Protein 5C17 (pdb70)

Radius of gyration: 16.85 Å; Cα contacts (8 Å, |Δi|>4): 411; chains: 1; bounding box: 34×32×51 Å

Organism: Priestia megaterium (NCBI:txid1404)

CATH classification: 3.30.450.410

Sequence (206 aa):
KTELKKFYELLLAKLPKESVPILRTIFFSIRRDGQAVTESSSSLINQTGINTKTVQSSVVKILAQQRQMIVRREADQKIVGALGLSIIIPTTNQIHLGGRTLFAWCAISSTLELSTALVADVVDIHHSRCAYTGEPIEVTVRNNGKLAKTTPDSTVIWTVPFDSEAPWAGGTCKQIHYFSSVEHANKWKEEHPKLQGEIMTLEQALSFGNEELKKFLS

B-factor: mean 18.66, std 9.13, range [7.84, 86.69]

Structure (mmCIF, N/CA/C/O backbone):
data_5C17
#
_entry.id   5C17
#
_cell.length_a   83.290
_cell.length_b   53.421
_cell.length_c   47.719
_cell.angle_alpha   90.00
_cell.angle_beta   96.85
_cell.angle_gamma   90.00
#
_symmetry.space_group_name_H-M   'C 1 2 1'
#
loop_
_entity.id
_entity.type
_entity.pdbx_description
1 polymer MerB2
2 non-polymer 'MERCURY (II) ION'
3 non-polymer GLYCEROL
4 non-polymer (2S,3S)-1,4-DIMERCAPTOBUTANE-2,3-DIOL
5 water water
#
loop_
_atom_site.group_PDB
_atom_site.id
_atom_site.type_symbol
_atom_site.label_atom_id
_atom_site.label_alt_id
_atom_site.label_comp_id
_atom_site.label_asym_id
_atom_site.label_entity_id
_atom_site.label_seq_id
_atom_site.pdbx_PDB_ins_code
_atom_site.Cartn_x
_atom_site.Cartn_y
_atom_site.Cartn_z
_atom_site.occupancy
_atom_site.B_iso_or_equiv
_atom_site.auth_seq_id
_atom_site.auth_comp_id
_atom_site.auth_asym_id
_atom_site.auth_atom_id
_atom_site.pdbx_PDB_model_num
ATOM 1 N N . LYS A 1 4 ? 6.664 17.624 10.690 1.00 37.00 4 LYS A N 1
ATOM 2 C CA . LYS A 1 4 ? 7.092 18.069 9.364 1.00 35.32 4 LYS A CA 1
ATOM 3 C C . LYS A 1 4 ? 6.092 17.689 8.277 1.00 32.84 4 LYS A C 1
ATOM 4 O O . LYS A 1 4 ? 6.389 17.820 7.090 1.00 31.12 4 LYS A O 1
ATOM 23 N N . THR A 1 5 ? 4.909 17.227 8.675 1.00 32.40 5 THR A N 1
ATOM 24 C CA . THR A 1 5 ? 3.858 16.900 7.713 1.00 30.87 5 THR A CA 1
ATOM 25 C C . THR A 1 5 ? 3.595 18.112 6.840 1.00 27.62 5 THR A C 1
ATOM 26 O O . THR A 1 5 ? 3.463 18.013 5.620 1.00 26.77 5 THR A O 1
ATOM 37 N N . GLU A 1 6 ? 3.559 19.271 7.473 1.00 26.06 6 GLU A N 1
ATOM 38 C CA . GLU A 1 6 ? 3.283 20.500 6.773 1.00 23.55 6 GLU A CA 1
ATOM 39 C C . GLU A 1 6 ? 4.328 20.758 5.674 1.00 19.66 6 GLU A C 1
ATOM 40 O O . GLU A 1 6 ? 3.961 21.129 4.556 1.00 19.76 6 GLU A O 1
ATOM 52 N N . LEU A 1 7 ? 5.618 20.566 5.970 1.00 17.47 7 LEU A N 1
ATOM 53 C CA . LEU A 1 7 ? 6.668 20.816 4.977 1.00 15.02 7 LEU A CA 1
ATOM 54 C C . LEU A 1 7 ? 6.578 19.865 3.786 1.00 13.55 7 LEU A C 1
ATOM 55 O O . LEU A 1 7 ? 6.707 20.277 2.637 1.00 13.22 7 LEU A O 1
ATOM 71 N N . LYS A 1 8 ? 6.377 18.587 4.062 1.00 16.05 8 LYS A N 1
ATOM 72 C CA . LYS A 1 8 ? 6.200 17.601 2.997 1.00 17.24 8 LYS A CA 1
ATOM 73 C C . LYS A 1 8 ? 5.029 17.996 2.114 1.00 13.83 8 LYS A C 1
ATOM 74 O O . LYS A 1 8 ? 5.117 17.947 0.876 1.00 12.70 8 LYS A O 1
ATOM 93 N N . LYS A 1 9 ? 3.922 18.394 2.737 1.00 15.11 9 LYS A N 1
ATOM 94 C CA . LYS A 1 9 ? 2.726 18.754 1.987 1.00 15.82 9 LYS A CA 1
ATOM 95 C C . LY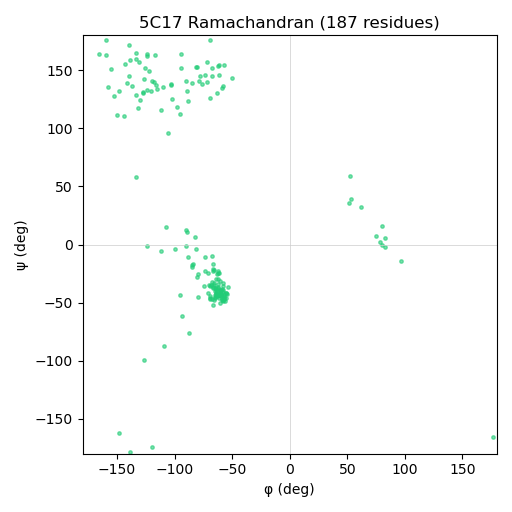S A 1 9 ? 2.922 20.045 1.191 1.00 14.48 9 LYS A C 1
ATOM 96 O O . LYS A 1 9 ? 2.389 20.186 0.093 1.00 14.52 9 LYS A O 1
ATOM 115 N N . PHE A 1 10 ? 3.692 20.981 1.745 1.00 13.70 10 PHE A N 1
ATOM 116 C CA . PHE A 1 10 ? 4.077 22.192 1.019 1.00 13.47 10 PHE A CA 1
ATOM 117 C C . PHE A 1 10 ? 4.780 21.845 -0.282 1.00 11.58 10 PHE A C 1
ATOM 118 O O . PHE A 1 10 ? 4.442 22.372 -1.341 1.00 12.30 10 PHE A O 1
ATOM 135 N N . TYR A 1 11 ? 5.759 20.947 -0.222 1.00 10.98 11 TYR A N 1
ATOM 136 C CA . TYR A 1 11 ? 6.495 20.610 -1.423 1.00 11.11 11 TYR A CA 1
ATOM 137 C C . TYR A 1 11 ? 5.649 19.821 -2.406 1.00 10.63 11 TYR A C 1
ATOM 138 O O . TYR A 1 11 ? 5.814 19.985 -3.618 1.00 11.93 11 TYR A O 1
ATOM 156 N N . GLU A 1 12 ? 4.760 18.960 -1.918 1.00 11.07 12 GLU A N 1
ATOM 157 C CA . GLU A 1 12 ? 3.894 18.226 -2.830 1.00 12.36 12 GLU A CA 1
ATOM 158 C C . GLU A 1 12 ? 2.961 19.180 -3.578 1.00 12.96 12 GLU A C 1
ATOM 159 O O . GLU A 1 12 ? 2.726 19.013 -4.781 1.00 13.73 12 GLU A O 1
ATOM 171 N N . LEU A 1 13 ? 2.421 20.170 -2.865 1.00 12.95 13 LEU A N 1
ATOM 172 C CA . LEU A 1 13 ? 1.549 21.160 -3.496 1.00 13.67 13 LEU A CA 1
ATOM 173 C C . LEU A 1 13 ? 2.335 21.990 -4.520 1.00 12.95 13 LEU A C 1
ATOM 174 O O . LEU A 1 13 ? 1.885 22.236 -5.639 1.00 14.18 13 LEU A O 1
ATOM 190 N N . LEU A 1 14 ? 3.536 22.401 -4.151 1.00 12.84 14 LEU A N 1
ATOM 191 C CA . LEU A 1 14 ? 4.379 23.161 -5.070 1.00 13.49 14 LEU A CA 1
ATOM 192 C C . LEU A 1 14 ? 4.707 22.347 -6.337 1.00 13.47 14 LEU A C 1
ATOM 193 O O . LEU A 1 14 ? 4.628 22.868 -7.447 1.00 14.42 14 LEU A O 1
ATOM 209 N N . LEU A 1 15 ? 5.085 21.080 -6.187 1.00 13.11 15 LEU A N 1
ATOM 210 C CA . LEU A 1 15 ? 5.357 20.253 -7.364 1.00 14.88 15 LEU A CA 1
ATOM 211 C C . LEU A 1 15 ? 4.134 20.146 -8.275 1.00 14.91 15 LEU A C 1
ATOM 212 O O . LEU A 1 15 ? 4.263 20.156 -9.505 1.00 16.16 15 LEU A O 1
ATOM 228 N N . ALA A 1 16 ? 2.948 20.046 -7.679 1.00 14.43 16 ALA A N 1
ATOM 229 C CA . ALA A 1 16 ? 1.716 19.977 -8.451 1.00 15.63 16 ALA A CA 1
ATOM 230 C C . ALA A 1 16 ? 1.503 21.254 -9.275 1.00 15.71 16 ALA A C 1
ATOM 231 O O . ALA A 1 16 ? 0.952 21.204 -10.381 1.00 18.66 16 ALA A O 1
ATOM 238 N N . LYS A 1 17 ? 1.930 22.390 -8.725 1.00 14.40 17 LYS A N 1
ATOM 239 C CA . LYS A 1 17 ? 1.745 23.700 -9.363 1.00 15.21 17 LYS A CA 1
ATOM 240 C C . LYS A 1 17 ? 2.772 24.011 -10.449 1.00 15.42 17 LYS A C 1
ATOM 241 O O . LYS A 1 17 ? 2.511 24.807 -11.346 1.00 17.09 17 LYS A O 1
ATOM 260 N N . LEU A 1 18 ? 3.960 23.441 -10.328 1.00 13.30 18 LEU A N 1
ATOM 261 C CA . LEU A 1 18 ? 5.044 23.766 -11.237 1.00 12.09 18 LEU A CA 1
ATOM 262 C C . LEU A 1 18 ? 4.930 23.011 -12.554 1.00 13.25 18 LEU A C 1
ATOM 263 O O . LEU A 1 18 ? 4.379 21.915 -12.599 1.00 14.72 18 LEU A O 1
ATOM 279 N N . PRO A 1 19 ? 5.470 23.588 -13.638 1.00 14.44 19 PRO A N 1
ATOM 280 C CA . PRO A 1 19 ? 5.526 22.878 -14.921 1.00 16.50 19 PRO A CA 1
ATOM 281 C C . PRO A 1 19 ? 6.259 21.538 -14.841 1.00 17.05 19 PRO A C 1
ATOM 282 O O . PRO A 1 19 ? 7.142 21.380 -14.010 1.00 15.64 19 PRO A O 1
ATOM 293 N N . LYS A 1 20 ? 5.940 20.609 -15.733 1.00 20.46 20 LYS A N 1
ATOM 294 C CA . LYS A 1 20 ? 6.506 19.244 -15.680 1.00 22.84 20 LYS A CA 1
ATOM 295 C C . LYS A 1 20 ? 8.045 19.146 -15.731 1.00 20.20 20 LYS A C 1
ATOM 296 O O . LYS A 1 20 ? 8.627 18.225 -15.138 1.00 21.19 20 LYS A O 1
ATOM 315 N N . GLU A 1 21 ? 8.692 20.059 -16.453 1.00 15.11 21 GLU A N 1
ATOM 316 C CA . GLU A 1 21 ? 10.156 20.039 -16.607 1.00 14.13 21 GLU A CA 1
ATOM 317 C C . GLU A 1 21 ? 10.857 20.846 -15.512 1.00 11.89 21 GLU A C 1
ATOM 318 O O . GLU A 1 21 ? 12.064 21.077 -15.568 1.00 11.91 21 GLU A O 1
ATOM 330 N N . SER A 1 22 ? 10.120 21.212 -14.470 1.00 10.94 22 SER A N 1
ATOM 331 C CA . SER A 1 22 ? 10.716 22.020 -13.415 1.00 10.63 22 SER A CA 1
ATOM 332 C C . SER A 1 22 ? 11.844 21.309 -12.675 1.00 9.20 22 SER A C 1
ATOM 333 O O . SER A 1 22 ? 12.862 21.929 -12.357 1.00 10.00 22 SER A O 1
ATOM 341 N N . VAL A 1 23 ? 11.671 20.031 -12.348 1.00 9.95 23 VAL A N 1
ATOM 342 C CA . VAL A 1 23 ? 12.68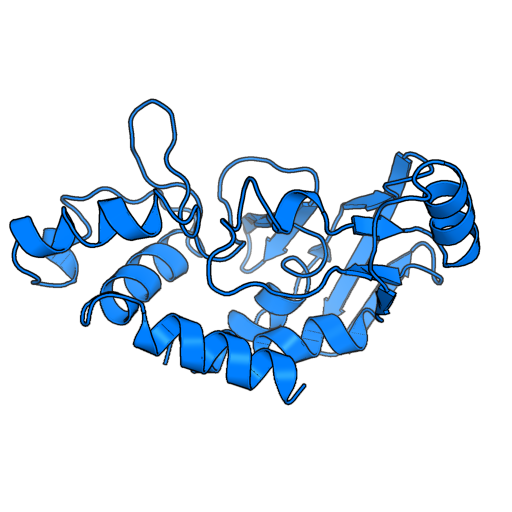7 19.351 -11.547 1.00 10.24 23 VAL A CA 1
ATOM 343 C C . VAL A 1 23 ? 13.994 19.140 -12.323 1.00 8.58 23 VAL A C 1
ATOM 344 O O . VAL A 1 23 ? 15.064 19.444 -11.808 1.00 9.30 23 VAL A O 1
ATOM 357 N N . PRO A 1 24 ? 13.934 18.651 -13.581 1.00 9.00 24 PRO A N 1
ATOM 358 C CA . PRO A 1 24 ? 15.199 18.564 -14.329 1.00 9.64 24 PRO A CA 1
ATOM 359 C C . PRO A 1 24 ? 15.950 19.904 -14.414 1.00 8.67 24 PRO A C 1
ATOM 360 O O . PRO A 1 24 ? 17.177 19.960 -14.245 1.00 9.65 24 PRO A O 1
ATOM 371 N N . ILE A 1 25 ? 15.214 20.983 -14.643 1.00 8.96 25 ILE A N 1
ATOM 372 C CA . ILE A 1 25 ? 15.811 22.307 -14.756 1.00 9.02 25 ILE A CA 1
ATOM 373 C C . ILE A 1 25 ? 16.351 22.810 -13.408 1.00 8.85 25 ILE A C 1
ATOM 374 O O . ILE A 1 25 ? 17.486 23.271 -13.325 1.00 9.49 25 ILE A O 1
ATOM 390 N N . LEU A 1 26 ? 15.556 22.666 -12.352 1.00 9.21 26 LEU A N 1
ATOM 391 C CA . LEU A 1 26 ? 15.990 23.069 -11.018 1.00 9.17 26 LEU A CA 1
ATOM 392 C C . LEU A 1 26 ? 17.215 22.291 -10.576 1.00 8.04 26 LEU A C 1
ATOM 393 O O . LEU A 1 26 ? 18.142 22.873 -10.017 1.00 9.03 26 LEU A O 1
ATOM 409 N N . ARG A 1 27 ? 17.241 20.973 -10.809 1.00 8.45 27 ARG A N 1
ATOM 410 C CA . ARG A 1 27 ? 18.429 20.194 -10.445 1.00 8.99 27 ARG A CA 1
ATOM 411 C C . ARG A 1 27 ? 19.659 20.736 -11.148 1.00 9.10 27 ARG A C 1
ATOM 412 O O . ARG A 1 27 ? 20.724 20.927 -10.554 1.00 9.36 27 ARG A O 1
ATOM 433 N N . THR A 1 28 ? 19.519 20.966 -12.447 1.00 9.07 28 THR A N 1
ATOM 434 C CA . THR A 1 28 ? 20.640 21.397 -13.248 1.00 9.36 28 THR A CA 1
ATOM 435 C C . THR A 1 28 ? 21.169 22.738 -12.730 1.00 9.01 28 THR A C 1
ATOM 436 O O . THR A 1 28 ? 22.388 22.944 -12.588 1.00 10.62 28 THR A O 1
ATOM 447 N N . ILE A 1 29 ? 20.262 23.651 -12.410 1.00 9.22 29 ILE A N 1
ATOM 448 C CA . ILE A 1 29 ? 20.675 24.959 -11.903 1.00 9.62 29 ILE A CA 1
ATOM 449 C C . ILE A 1 29 ? 21.338 24.813 -10.522 1.00 9.19 29 ILE A C 1
ATOM 450 O O . ILE A 1 29 ? 22.445 25.297 -10.272 1.00 10.08 29 ILE A O 1
ATOM 466 N N . PHE A 1 30 ? 20.638 24.126 -9.627 1.00 9.19 30 PHE A N 1
ATOM 467 C CA . PHE A 1 30 ? 21.032 23.996 -8.223 1.00 9.04 30 PHE A CA 1
ATOM 468 C C . PHE A 1 30 ? 22.419 23.381 -8.089 1.00 9.60 30 PHE A C 1
ATOM 469 O O . PHE A 1 30 ? 23.276 23.905 -7.378 1.00 9.94 30 PHE A O 1
ATOM 486 N N . PHE A 1 31 ? 22.662 22.276 -8.796 1.00 10.11 31 PHE A N 1
ATOM 487 C CA . PHE A 1 31 ? 23.944 21.620 -8.648 1.00 11.54 31 PHE A CA 1
ATOM 488 C C . PHE A 1 31 ? 25.078 22.414 -9.352 1.00 11.18 31 PHE A C 1
ATOM 489 O O . PHE A 1 31 ? 26.237 22.310 -8.964 1.00 12.91 31 PHE A O 1
ATOM 506 N N . SER A 1 32 ? 24.749 23.246 -10.340 1.00 11.34 32 SER A N 1
ATOM 507 C CA . SER A 1 32 ? 25.739 24.150 -10.924 1.00 12.55 32 SER A CA 1
ATOM 508 C C . SER A 1 32 ? 26.128 25.249 -9.918 1.00 12.24 32 SER A C 1
ATOM 509 O O . SER A 1 32 ? 27.306 25.558 -9.751 1.00 13.01 32 SER A O 1
ATOM 517 N N . ILE A 1 33 ? 25.139 25.832 -9.245 1.00 11.33 33 ILE A N 1
ATOM 518 C CA . ILE A 1 33 ? 25.398 26.837 -8.213 1.00 11.90 33 ILE A CA 1
ATOM 519 C C . ILE A 1 33 ? 26.277 26.220 -7.109 1.00 11.26 33 ILE A C 1
ATOM 520 O O . ILE A 1 33 ? 27.204 26.866 -6.621 1.00 11.91 33 ILE A O 1
ATOM 536 N N A ARG A 1 34 ? 25.985 24.979 -6.726 0.35 12.16 34 ARG A N 1
ATOM 537 N N B ARG A 1 34 ? 25.977 24.979 -6.724 0.65 11.34 34 ARG A N 1
ATOM 538 C CA A ARG A 1 34 ? 26.788 24.276 -5.725 0.35 13.55 34 ARG A CA 1
ATOM 539 C CA B ARG A 1 34 ? 26.787 24.248 -5.744 0.65 12.07 34 ARG A CA 1
ATOM 540 C C A ARG A 1 34 ? 28.253 24.219 -6.153 0.35 13.24 34 ARG A C 1
ATOM 541 C C B ARG A 1 34 ? 28.250 24.252 -6.156 0.65 12.51 34 ARG A C 1
ATOM 542 O O A ARG A 1 34 ? 29.157 24.268 -5.318 0.35 13.67 34 ARG A O 1
ATOM 543 O O B ARG A 1 34 ? 29.148 24.367 -5.319 0.65 13.44 34 ARG A O 1
ATOM 584 N N . ASP A 1 35 ? 28.477 24.129 -7.460 1.00 13.27 35 ASP A N 1
ATOM 585 C CA . ASP A 1 35 ? 29.823 24.038 -8.013 1.00 14.55 35 ASP A CA 1
ATOM 586 C C . ASP A 1 35 ? 30.414 25.419 -8.310 1.00 15.10 35 ASP A C 1
ATOM 587 O O . ASP A 1 35 ? 31.481 25.516 -8.900 1.00 17.14 35 ASP A O 1
ATOM 596 N N . GLY A 1 36 ? 29.716 26.480 -7.911 1.00 13.91 36 GLY A N 1
ATOM 597 C CA . GLY A 1 36 ? 30.203 27.847 -8.062 1.00 14.67 36 GLY A CA 1
ATOM 598 C C . GLY A 1 36 ? 30.022 28.439 -9.454 1.00 15.65 36 GLY A C 1
ATOM 599 O O . GLY A 1 36 ? 30.633 29.453 -9.799 1.00 17.63 36 GLY A O 1
ATOM 603 N N . GLN A 1 37 ? 29.180 27.810 -10.260 1.00 16.01 37 GLN A N 1
ATOM 604 C CA . GLN A 1 37 ? 29.038 28.167 -11.665 1.00 17.17 37 GLN A CA 1
ATOM 605 C C . GLN A 1 37 ? 27.675 28.791 -11.923 1.00 14.98 37 GLN A C 1
ATOM 606 O O . GLN A 1 37 ? 26.648 28.128 -11.798 1.00 15.39 37 GLN A O 1
ATOM 620 N N . ALA A 1 38 ? 27.668 30.060 -12.323 1.00 14.64 38 ALA A N 1
ATOM 621 C CA . ALA A 1 38 ? 26.445 30.709 -12.764 1.00 14.42 38 ALA A CA 1
ATOM 622 C C . ALA A 1 38 ? 25.907 29.985 -13.991 1.00 13.56 38 ALA A C 1
ATOM 623 O O . ALA A 1 38 ? 26.676 29.375 -14.759 1.00 15.30 38 ALA A O 1
ATOM 630 N N . VAL A 1 39 ? 24.601 30.079 -14.196 1.00 11.92 39 VAL A N 1
ATOM 631 C CA . VAL A 1 39 ? 23.910 29.303 -15.213 1.00 12.71 39 VAL A CA 1
ATOM 632 C C . VAL A 1 39 ? 23.265 30.213 -16.244 1.00 11.62 39 VAL A C 1
ATOM 633 O O . VAL A 1 39 ? 22.716 31.256 -15.919 1.00 12.30 39 VAL A O 1
ATOM 646 N N . THR A 1 40 ? 23.349 29.806 -17.500 1.00 13.56 40 THR A N 1
ATOM 647 C CA . THR A 1 40 ? 22.684 30.509 -18.585 1.00 14.62 40 THR A CA 1
ATOM 648 C C . THR A 1 40 ? 21.648 29.620 -19.236 1.00 13.19 40 THR A C 1
ATOM 649 O O . THR A 1 40 ? 21.668 28.404 -19.052 1.00 13.59 40 THR A O 1
ATOM 660 N N . GLU A 1 41 ? 20.735 30.226 -19.992 1.00 12.80 41 GLU A N 1
ATOM 661 C CA . GLU A 1 41 ? 19.717 29.424 -20.649 1.00 12.79 41 GLU A CA 1
ATOM 662 C C . GLU A 1 41 ? 20.331 28.506 -21.701 1.00 11.22 41 GLU A C 1
ATOM 663 O O . GLU A 1 41 ? 19.861 27.387 -21.866 1.00 11.53 41 GLU A O 1
ATOM 675 N N . SER A 1 42 ? 21.381 28.951 -22.401 1.00 10.66 42 SER A N 1
ATOM 676 C CA . SER A 1 42 ? 22.041 28.065 -23.358 1.00 11.15 42 SER A CA 1
ATOM 677 C C . SER A 1 42 ? 22.592 26.836 -22.658 1.00 10.18 42 SER A C 1
ATOM 678 O O . SER A 1 42 ? 22.471 25.733 -23.174 1.00 11.24 42 SER A O 1
ATOM 686 N N . SER A 1 43 ? 23.168 26.990 -21.473 0.95 10.27 43 SER A N 1
ATOM 687 C CA A SER A 1 43 ? 23.741 25.845 -20.790 0.50 10.87 43 SER A CA 1
ATOM 688 C CA B SER A 1 43 ? 23.737 25.845 -20.792 0.35 10.41 43 SER A CA 1
ATOM 689 C CA C SER A 1 43 ? 23.727 25.852 -20.757 0.14 10.53 43 SER A CA 1
ATOM 690 C C . SER A 1 43 ? 22.617 24.877 -20.404 1.00 9.77 43 SER A C 1
ATOM 691 O O . SER A 1 43 ? 22.775 23.663 -20.519 1.00 10.79 43 SER A O 1
ATOM 713 N N . LEU A 1 44 ? 21.473 25.422 -19.982 1.00 9.44 44 LEU A N 1
ATOM 714 C CA . LEU A 1 44 ? 20.326 24.583 -19.630 1.00 9.09 44 LEU A CA 1
ATOM 715 C C . LEU A 1 44 ? 19.804 23.825 -20.839 1.00 10.23 44 LEU A C 1
ATOM 716 O O . LEU A 1 44 ? 19.512 22.637 -20.757 1.00 11.51 44 LEU A O 1
ATOM 732 N N . ILE A 1 45 ? 19.682 24.513 -21.963 1.00 10.42 45 ILE A N 1
ATOM 733 C CA . ILE A 1 45 ? 19.216 23.889 -23.171 1.00 12.19 45 ILE A CA 1
ATOM 734 C C . ILE A 1 45 ? 20.159 22.753 -23.571 1.00 11.66 45 ILE A C 1
ATOM 735 O O . ILE A 1 45 ? 19.727 21.626 -23.824 1.00 13.31 45 ILE A O 1
ATOM 751 N N . ASN A 1 46 ? 21.452 23.051 -23.607 1.00 11.43 46 ASN A N 1
ATOM 752 C CA . ASN A 1 46 ? 22.427 22.077 -24.071 1.00 12.73 46 ASN A CA 1
ATOM 753 C C . ASN A 1 46 ? 22.478 20.853 -23.129 1.00 12.73 46 ASN A C 1
ATOM 754 O O . ASN A 1 46 ? 22.560 19.699 -23.584 1.00 15.37 46 ASN A O 1
ATOM 765 N N . GLN A 1 47 ? 22.404 21.092 -21.830 1.00 11.67 47 GLN A N 1
ATOM 766 C CA . GLN A 1 47 ? 22.573 20.015 -20.856 1.00 11.79 47 GLN A CA 1
ATOM 767 C C . GLN A 1 47 ? 21.309 19.170 -20.675 1.00 10.83 47 GLN A C 1
ATOM 768 O O . GLN A 1 47 ? 21.387 17.938 -20.634 1.00 12.23 47 GLN A O 1
ATOM 782 N N . THR A 1 48 ? 20.156 19.822 -20.551 1.00 10.91 48 THR A N 1
ATOM 783 C CA . THR A 1 48 ? 18.922 19.091 -20.271 1.00 11.28 48 THR A CA 1
ATOM 784 C C . THR A 1 48 ? 18.330 18.444 -21.520 1.00 11.45 48 THR A C 1
ATOM 785 O O . THR A 1 48 ? 17.554 17.493 -21.404 1.00 12.61 48 THR A O 1
ATOM 796 N N . GLY A 1 49 ? 18.622 18.997 -22.692 1.00 12.06 49 GLY A N 1
ATOM 797 C CA . GLY A 1 49 ? 18.005 18.511 -23.908 1.00 13.22 49 GLY A CA 1
ATOM 798 C C . GLY A 1 49 ? 16.550 18.919 -24.083 1.00 14.35 49 GLY A C 1
ATOM 799 O O . GLY A 1 49 ? 15.879 18.444 -24.994 1.00 16.10 49 GLY A O 1
ATOM 803 N N . ILE A 1 50 ? 16.054 19.791 -23.206 1.00 13.12 50 ILE A N 1
ATOM 804 C CA . ILE A 1 50 ? 14.671 20.246 -23.257 1.00 12.74 50 ILE A CA 1
ATOM 805 C C . ILE A 1 50 ? 14.522 21.304 -24.358 1.00 13.18 50 ILE A C 1
ATOM 806 O O . ILE A 1 50 ? 15.428 22.077 -24.598 1.00 14.41 50 ILE A O 1
ATOM 822 N N . ASN A 1 51 ? 13.369 21.309 -25.017 1.00 14.39 51 ASN A N 1
ATOM 823 C CA . ASN A 1 51 ? 13.056 22.285 -26.053 1.00 16.32 51 ASN A CA 1
ATOM 824 C C . ASN A 1 51 ? 13.327 23.693 -25.547 1.00 14.22 51 ASN A C 1
ATOM 825 O O . ASN A 1 51 ? 13.088 23.998 -24.379 1.00 13.45 51 ASN A O 1
ATOM 836 N N . THR A 1 52 ? 13.822 24.554 -26.428 1.00 13.69 52 THR A N 1
ATOM 837 C CA . THR A 1 52 ? 14.242 25.888 -26.005 1.00 13.83 52 THR A CA 1
ATOM 838 C C . THR A 1 52 ? 13.064 26.736 -25.519 1.00 13.70 52 THR A C 1
ATOM 839 O O . THR A 1 52 ? 13.228 27.526 -24.596 1.00 14.15 52 THR A O 1
ATOM 850 N N . LYS A 1 53 ? 11.879 26.556 -26.094 1.00 13.54 53 LYS A N 1
ATOM 851 C CA . LYS A 1 53 ? 10.716 27.320 -25.645 1.00 14.46 53 LYS A CA 1
ATOM 852 C C . LYS A 1 53 ? 10.277 26.885 -24.250 1.00 13.25 53 LYS A C 1
ATOM 853 O O . LYS A 1 53 ? 9.847 27.705 -23.441 1.00 13.47 53 LYS A O 1
ATOM 872 N N . THR A 1 54 ? 10.401 25.596 -23.956 1.00 12.25 54 THR A N 1
ATOM 873 C CA . THR A 1 54 ? 10.039 25.086 -22.628 1.00 12.64 54 THR A CA 1
ATOM 874 C C . THR A 1 54 ? 11.052 25.545 -21.595 1.00 11.47 54 THR A C 1
ATOM 875 O O . THR A 1 54 ? 10.676 25.956 -20.500 1.00 11.26 54 THR A O 1
ATOM 886 N N . VAL A 1 55 ? 12.338 25.520 -21.922 1.00 11.95 55 VAL A N 1
ATOM 887 C CA . VAL A 1 55 ? 13.323 26.047 -20.990 1.00 11.18 55 VAL A CA 1
ATOM 888 C C . VAL A 1 55 ? 12.998 27.502 -20.661 1.00 11.95 55 VAL A C 1
ATOM 889 O O . VAL A 1 55 ? 13.008 27.906 -19.509 1.00 11.94 55 VAL A O 1
ATOM 902 N N . GLN A 1 56 ? 12.716 28.294 -21.684 1.00 11.68 56 GLN A N 1
ATOM 903 C CA . GLN A 1 56 ? 12.408 29.695 -21.494 1.00 12.92 56 GLN A CA 1
ATOM 904 C C . GLN A 1 56 ? 11.202 29.887 -20.574 1.00 12.02 56 GLN A C 1
ATOM 905 O O . GLN A 1 56 ? 11.245 30.694 -19.644 1.00 12.08 56 GLN A O 1
ATOM 919 N N . SER A 1 57 ? 10.130 29.140 -20.820 1.00 11.91 57 SER A N 1
ATOM 920 C CA A SER A 1 57 ? 8.912 29.341 -20.044 0.76 12.54 57 SER A CA 1
ATOM 921 C CA B SER A 1 57 ? 8.890 29.285 -20.066 0.24 12.08 57 SER A CA 1
ATOM 922 C C . SER A 1 57 ? 9.049 28.846 -18.615 1.00 11.44 57 SER A C 1
ATOM 923 O O . SER A 1 57 ? 8.544 29.491 -17.688 1.00 11.79 57 SER A O 1
ATOM 938 N N . VAL A 1 58 ? 9.756 27.738 -18.421 1.00 10.98 58 VAL A N 1
ATOM 939 C CA . VAL A 1 58 ? 9.963 27.225 -17.074 1.00 10.36 58 VAL A CA 1
ATOM 940 C C . VAL A 1 58 ? 10.858 28.179 -16.284 1.00 9.92 58 VAL A C 1
ATOM 941 O O . VAL A 1 58 ? 10.558 28.520 -15.140 1.00 10.43 58 VAL A O 1
ATOM 954 N N . VAL A 1 59 ? 11.957 28.616 -16.882 1.00 10.17 59 VAL A N 1
ATOM 955 C CA . VAL A 1 59 ? 12.837 29.578 -16.210 1.00 10.89 59 VAL A CA 1
ATOM 956 C C . VAL A 1 59 ? 12.073 30.862 -15.833 1.00 9.83 59 VAL A C 1
ATOM 957 O O . VAL A 1 59 ? 12.236 31.386 -14.718 1.00 10.24 59 VAL A O 1
ATOM 970 N N . LYS A 1 60 ? 11.206 31.353 -16.723 1.00 10.56 60 LYS A N 1
ATOM 971 C CA . LYS A 1 60 ? 10.393 32.533 -16.421 1.00 11.38 60 LYS A CA 1
ATOM 972 C C . LYS A 1 60 ? 9.550 32.315 -15.163 1.00 10.54 60 LYS A C 1
ATOM 973 O O . LYS A 1 60 ? 9.502 33.178 -14.289 1.00 11.44 60 LYS A O 1
ATOM 992 N N . ILE A 1 61 ? 8.899 31.160 -15.068 1.00 9.92 61 ILE A N 1
ATOM 993 C CA . ILE A 1 61 ? 8.057 30.852 -13.907 1.00 10.26 61 ILE A CA 1
ATOM 994 C C . ILE A 1 61 ? 8.896 30.761 -12.643 1.00 9.44 61 ILE A C 1
ATOM 995 O O . ILE A 1 61 ? 8.521 31.313 -11.593 1.00 9.54 61 ILE A O 1
ATOM 1011 N N . LEU A 1 62 ? 10.021 30.053 -12.712 1.00 9.17 62 LEU A N 1
ATOM 1012 C CA . LEU A 1 62 ? 10.874 29.895 -11.527 1.00 8.79 62 LEU A CA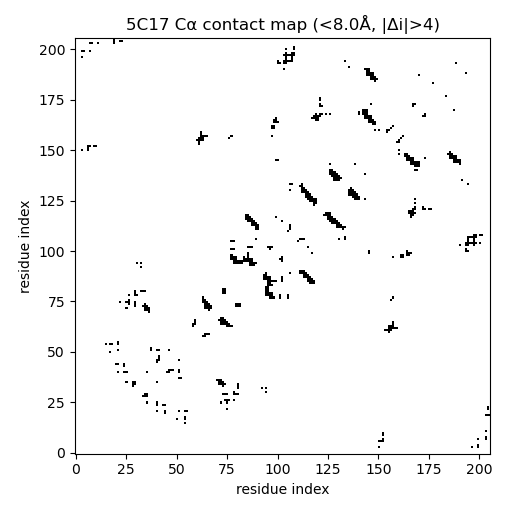 1
ATOM 1013 C C . LEU A 1 62 ? 11.398 31.245 -11.048 1.00 8.74 62 LEU A C 1
ATOM 1014 O O . LEU A 1 62 ? 11.496 31.487 -9.852 1.00 9.48 62 LEU A O 1
ATOM 1030 N N . ALA A 1 63 ? 11.710 32.131 -11.986 1.00 8.91 63 ALA A N 1
ATOM 1031 C CA . ALA A 1 63 ? 12.177 33.464 -11.633 1.00 9.97 63 ALA A CA 1
ATOM 1032 C C . ALA A 1 63 ? 11.050 34.325 -11.027 1.00 10.08 63 ALA A C 1
ATOM 1033 O O . ALA A 1 63 ? 11.274 35.062 -10.060 1.00 10.97 63 ALA A O 1
ATOM 1040 N N A GLN A 1 64 ? 9.842 34.205 -11.558 0.45 10.54 64 GLN A N 1
ATOM 1041 N N B GLN A 1 64 ? 9.845 34.221 -11.582 0.55 10.41 64 GLN A N 1
ATOM 1042 C CA A GLN A 1 64 ? 8.704 34.943 -11.019 0.45 11.65 64 GLN A CA 1
ATOM 1043 C CA B GLN A 1 64 ? 8.688 34.929 -11.034 0.55 11.50 64 GLN A CA 1
ATOM 1044 C C A GLN A 1 64 ? 8.382 34.496 -9.591 0.45 10.54 64 GLN A C 1
ATOM 1045 C C B GLN A 1 64 ? 8.440 34.506 -9.584 0.55 10.36 64 GLN A C 1
ATOM 1046 O O A GLN A 1 64 ? 7.943 35.297 -8.764 0.45 11.85 64 GLN A O 1
ATOM 1047 O O B GLN A 1 64 ? 8.147 35.342 -8.725 0.55 11.73 64 GLN A O 1
ATOM 1074 N N . ARG A 1 65 ? 8.595 33.210 -9.313 1.00 9.79 65 ARG A N 1
ATOM 1075 C CA . ARG A 1 65 ? 8.403 32.657 -7.970 1.00 9.84 65 ARG A CA 1
ATOM 1076 C C . ARG A 1 65 ? 9.625 32.897 -7.078 1.00 9.60 65 ARG A C 1
ATOM 1077 O O . ARG A 1 65 ? 9.623 32.548 -5.908 1.00 10.59 65 ARG A O 1
ATOM 1098 N N . GLN A 1 66 ? 10.648 33.523 -7.638 1.00 9.37 66 GLN A N 1
ATOM 1099 C CA . GLN A 1 66 ? 11.912 33.780 -6.947 1.00 9.83 66 GLN A CA 1
ATOM 1100 C C . GLN A 1 66 ? 12.475 32.507 -6.312 1.00 8.59 66 GLN A C 1
ATOM 1101 O O . GLN A 1 66 ? 13.099 32.539 -5.257 1.00 9.68 66 GLN A O 1
ATOM 1115 N N . MET A 1 67 ? 12.258 31.394 -7.011 1.00 8.53 67 MET A N 1
ATOM 1116 C CA . MET A 1 67 ? 12.903 30.125 -6.695 1.00 8.25 67 MET A CA 1
ATOM 1117 C C . MET A 1 67 ? 14.282 30.011 -7.309 1.00 8.48 67 MET A C 1
ATOM 1118 O O . MET A 1 67 ? 15.076 29.156 -6.907 1.00 8.88 67 MET A O 1
ATOM 1132 N N . ILE A 1 68 ? 14.541 30.880 -8.279 1.00 9.32 68 ILE A N 1
ATOM 1133 C CA . ILE A 1 68 ? 15.878 31.152 -8.795 1.00 9.74 68 ILE A CA 1
ATOM 1134 C C . ILE A 1 68 ? 16.035 32.663 -8.819 1.00 10.30 68 ILE A C 1
ATOM 1135 O O . ILE A 1 68 ? 15.039 33.401 -8.833 1.00 11.36 68 ILE A O 1
ATOM 1151 N N . VAL A 1 69 ? 17.286 33.102 -8.799 1.00 9.63 69 VAL A N 1
ATOM 1152 C CA . VAL A 1 69 ? 17.629 34.523 -8.838 1.00 10.31 69 VAL A CA 1
ATOM 1153 C C . VAL A 1 69 ? 18.545 34.774 -10.010 1.00 10.30 69 VAL A C 1
ATOM 1154 O O . VAL A 1 69 ? 19.502 34.038 -10.213 1.00 10.88 69 VAL A O 1
ATOM 1167 N N . ARG A 1 70 ? 18.225 35.818 -10.767 1.00 11.70 70 ARG A N 1
ATOM 1168 C CA A ARG A 1 70 ? 19.048 36.241 -11.891 0.50 12.28 70 ARG A CA 1
ATOM 1169 C CA B ARG A 1 70 ? 19.023 36.242 -11.908 0.50 12.53 70 ARG A CA 1
ATOM 1170 C C . ARG A 1 70 ? 19.598 37.616 -11.616 1.00 12.89 70 ARG A C 1
ATOM 1171 O O . ARG A 1 70 ? 18.883 38.484 -11.118 1.00 14.05 70 ARG A O 1
ATOM 1212 N N . GLU A 1 71 ? 20.874 37.805 -11.922 1.00 13.37 71 GLU A N 1
ATOM 1213 C CA . GLU A 1 71 ? 21.459 39.131 -11.853 1.00 15.43 71 GLU A CA 1
ATOM 1214 C C . GLU A 1 71 ? 20.905 40.024 -12.950 1.00 14.68 71 GLU A C 1
ATOM 1215 O O . GLU A 1 71 ? 20.126 39.575 -13.781 1.00 14.81 71 GLU A O 1
ATOM 1227 N N . ALA A 1 72 ? 21.305 41.293 -12.942 1.00 15.98 72 ALA A N 1
ATOM 1228 C CA . ALA A 1 72 ? 20.761 42.265 -13.887 1.00 16.94 72 ALA A CA 1
ATOM 1229 C C . ALA A 1 72 ? 20.999 41.823 -15.321 1.00 17.00 72 ALA A C 1
ATOM 1230 O O . ALA A 1 72 ? 20.142 42.044 -16.175 1.00 19.24 72 ALA A O 1
ATOM 1237 N N . ASP A 1 73 ? 22.140 41.177 -15.586 1.00 16.27 73 ASP A N 1
ATOM 1238 C CA . ASP A 1 73 ? 22.447 40.687 -16.937 1.00 16.28 73 ASP A CA 1
ATOM 1239 C C . ASP A 1 73 ? 21.783 39.335 -17.248 1.00 14.23 73 ASP A C 1
ATOM 1240 O O . ASP A 1 73 ? 22.042 38.736 -18.294 1.00 15.12 73 ASP A O 1
ATOM 1249 N N . GLN A 1 74 ? 20.942 38.880 -16.323 1.00 12.99 74 GLN A N 1
ATOM 1250 C CA . GLN A 1 74 ? 20.081 37.703 -16.460 1.00 12.24 74 GLN A CA 1
ATOM 1251 C C . GLN A 1 74 ? 20.749 36.348 -16.283 1.00 11.55 74 GLN A C 1
ATOM 1252 O O . GLN A 1 74 ? 20.073 35.332 -16.360 1.00 13.25 74 GLN A O 1
ATOM 1266 N N . LYS A 1 75 ? 22.039 36.294 -15.978 1.00 12.20 75 LYS A N 1
ATOM 1267 C CA . LYS A 1 75 ? 22.608 34.996 -15.601 1.00 12.67 75 LYS A CA 1
ATOM 1268 C C . LYS A 1 75 ? 22.015 34.556 -14.269 1.00 10.84 75 LYS A C 1
ATOM 1269 O O . LYS A 1 75 ? 21.748 35.379 -13.382 1.00 11.04 75 LYS A O 1
ATOM 1288 N N . ILE A 1 76 ? 21.823 33.252 -14.128 1.00 10.00 76 ILE A N 1
ATOM 1289 C CA . ILE A 1 76 ? 21.210 32.687 -12.923 1.00 9.85 76 ILE A CA 1
ATOM 1290 C C . ILE A 1 76 ? 22.290 32.403 -11.883 1.00 9.69 76 ILE A C 1
ATOM 1291 O O . ILE A 1 76 ? 23.252 31.663 -12.152 1.00 10.61 76 ILE A O 1
ATOM 1307 N N . VAL A 1 77 ? 22.131 32.989 -10.698 1.00 9.07 77 VAL A N 1
ATOM 1308 C CA . VAL A 1 77 ? 23.176 32.963 -9.676 1.00 9.81 77 VAL A CA 1
ATOM 1309 C C . VAL A 1 77 ? 22.708 32.378 -8.346 1.00 9.35 77 VAL A C 1
ATOM 1310 O O . VAL A 1 77 ? 23.487 32.274 -7.401 1.00 11.31 77 VAL A O 1
ATOM 1323 N N . GLY A 1 78 ? 21.443 31.998 -8.263 1.00 8.82 78 GLY A N 1
ATOM 1324 C CA . GLY A 1 78 ? 20.933 31.396 -7.048 1.00 9.38 78 GLY A CA 1
ATOM 1325 C C . GLY A 1 78 ? 19.734 30.529 -7.333 1.00 8.84 78 GLY A C 1
ATOM 1326 O O . GLY A 1 78 ? 18.995 30.789 -8.289 1.00 9.10 78 GLY A O 1
ATOM 1330 N N . ALA A 1 79 ? 19.541 29.498 -6.509 1.00 8.14 79 ALA A N 1
ATOM 1331 C CA . ALA A 1 79 ? 18.389 28.617 -6.667 1.00 7.84 79 ALA A CA 1
ATOM 1332 C C . ALA A 1 79 ? 18.102 27.915 -5.348 1.00 8.15 79 ALA A C 1
ATOM 1333 O O . ALA A 1 79 ? 19.029 27.437 -4.694 1.00 8.77 79 ALA A O 1
ATOM 1340 N N . LEU A 1 80 ? 16.829 27.867 -4.967 1.00 8.40 80 LEU A N 1
ATOM 1341 C CA . LEU A 1 80 ? 16.367 27.038 -3.854 1.00 7.94 80 LEU A CA 1
ATOM 1342 C C . LEU A 1 80 ? 17.165 27.300 -2.579 1.00 9.21 80 LEU A C 1
ATOM 1343 O O . LEU A 1 80 ? 17.458 26.366 -1.827 1.00 10.69 80 LEU A O 1
ATOM 1359 N N . GLY A 1 81 ? 17.488 28.571 -2.345 1.00 8.38 81 GLY A N 1
ATOM 1360 C CA . GLY A 1 81 ? 18.164 28.985 -1.111 1.00 8.66 81 GLY A CA 1
ATOM 1361 C C . GLY A 1 81 ? 19.672 29.126 -1.203 1.00 8.33 81 GLY A C 1
ATOM 1362 O O . GLY A 1 81 ? 20.287 29.694 -0.315 1.00 9.58 81 GLY A O 1
ATOM 1366 N N . LEU A 1 82 ? 20.265 28.596 -2.267 1.00 8.02 82 LEU A N 1
ATOM 1367 C CA . LEU A 1 82 ? 21.707 28.581 -2.435 1.00 7.87 82 LEU A CA 1
ATOM 1368 C C . LEU A 1 82 ? 22.114 29.667 -3.441 1.00 8.49 82 LEU A C 1
ATOM 1369 O O . LEU A 1 82 ? 21.488 29.802 -4.483 1.00 9.26 82 LEU A O 1
ATOM 1385 N N . SER A 1 83 ? 23.189 30.393 -3.146 1.00 8.08 83 SER A N 1
ATOM 1386 C CA . SER A 1 83 ? 23.577 31.559 -3.933 1.00 9.34 83 SER A CA 1
ATOM 1387 C C . SER A 1 83 ? 25.088 31.665 -4.101 1.00 9.48 83 SER A C 1
ATOM 1388 O O . SER A 1 83 ? 25.851 31.453 -3.159 1.00 9.78 83 SER A O 1
ATOM 1396 N N . ILE A 1 84 ? 25.517 32.033 -5.309 1.00 9.08 84 ILE A N 1
ATOM 1397 C CA A ILE A 1 84 ? 26.923 32.365 -5.472 0.51 10.76 84 ILE A CA 1
ATOM 1398 C CA B ILE A 1 84 ? 26.896 32.407 -5.576 0.49 10.26 84 ILE A CA 1
ATOM 1399 C C . ILE A 1 84 ? 27.183 33.823 -5.097 1.00 11.63 84 ILE A C 1
ATOM 1400 O O . ILE A 1 84 ? 28.310 34.165 -4.756 1.00 15.18 84 ILE A O 1
ATOM 1431 N N . ILE A 1 85 ? 26.156 34.672 -5.129 1.00 11.12 85 ILE A N 1
ATOM 1432 C CA . ILE A 1 85 ? 26.333 36.084 -4.789 1.00 12.35 85 ILE A CA 1
ATOM 1433 C C . ILE A 1 85 ? 26.012 36.331 -3.313 1.00 11.22 85 ILE A C 1
ATOM 1434 O O . ILE A 1 85 ? 25.226 35.591 -2.709 1.00 10.35 85 ILE A O 1
ATOM 1450 N N . PRO A 1 86 ? 26.641 37.349 -2.708 1.00 11.87 86 PRO A N 1
ATOM 1451 C CA . PRO A 1 86 ? 26.570 37.515 -1.250 1.00 11.39 86 PRO A CA 1
ATOM 1452 C C . PRO A 1 86 ? 25.184 37.739 -0.669 1.00 11.61 86 PRO A C 1
ATOM 1453 O O . PRO A 1 86 ? 24.301 38.360 -1.257 1.00 12.89 86 PRO A O 1
ATOM 1464 N N . THR A 1 87 ? 25.037 37.196 0.536 1.00 10.88 87 THR A N 1
ATOM 1465 C CA . THR A 1 87 ? 23.923 37.485 1.417 1.00 10.67 87 THR A CA 1
ATOM 1466 C C . THR A 1 87 ? 24.528 37.606 2.816 1.00 10.75 87 THR A C 1
ATOM 1467 O O . THR A 1 87 ? 25.728 37.439 3.004 1.00 11.29 87 THR A O 1
ATOM 1478 N N . THR A 1 88 ? 23.697 37.844 3.811 1.00 10.85 88 THR A N 1
ATOM 1479 C CA . THR A 1 88 ? 24.152 37.871 5.195 1.00 10.77 88 THR A CA 1
ATOM 1480 C C . THR A 1 88 ? 24.630 36.492 5.658 1.00 10.34 88 THR A C 1
ATOM 1481 O O . THR A 1 88 ? 25.385 36.392 6.606 1.00 11.75 88 THR A O 1
ATOM 1492 N N . ASN A 1 89 ? 24.174 35.442 4.996 1.00 8.97 89 ASN A N 1
ATOM 1493 C CA . ASN A 1 89 ? 24.385 34.077 5.464 1.00 9.09 89 ASN A CA 1
ATOM 1494 C C . ASN A 1 89 ? 25.434 33.385 4.628 1.00 9.27 89 ASN A C 1
ATOM 1495 O O . ASN A 1 89 ? 25.152 32.870 3.554 1.00 10.93 89 ASN A O 1
ATOM 1506 N N . GLN A 1 90 ? 26.665 33.413 5.123 1.00 10.14 90 GLN A N 1
ATOM 1507 C CA . GLN A 1 90 ? 27.804 32.845 4.415 1.00 11.61 90 GLN A CA 1
ATOM 1508 C C . GLN A 1 90 ? 27.959 31.388 4.794 1.00 11.80 90 GLN A C 1
ATOM 1509 O O . GLN A 1 90 ? 27.902 31.046 5.962 1.00 13.91 90 GLN A O 1
ATOM 1523 N N . ILE A 1 91 ? 28.130 30.533 3.795 1.00 11.22 91 ILE A N 1
ATOM 1524 C CA . ILE A 1 91 ? 28.303 29.106 4.034 1.00 12.71 91 ILE A CA 1
ATOM 1525 C C . ILE A 1 91 ? 29.513 28.569 3.293 1.00 12.95 91 ILE A C 1
ATOM 1526 O O . ILE A 1 91 ? 29.632 28.702 2.082 1.00 16.88 91 ILE A O 1
ATOM 1542 N N . HIS A 1 92 ? 30.414 27.951 4.039 1.00 12.32 92 HIS A N 1
ATOM 1543 C CA . HIS A 1 92 ? 31.562 27.312 3.437 1.00 14.03 92 HIS A CA 1
ATOM 1544 C C . HIS A 1 92 ? 31.239 25.832 3.311 1.00 14.04 92 HIS A C 1
ATOM 1545 O O . HIS A 1 92 ? 31.000 25.165 4.312 1.00 14.54 92 HIS A O 1
ATOM 1559 N N . LEU A 1 93 ? 31.215 25.347 2.074 1.00 15.91 93 LEU A N 1
ATOM 1560 C CA . LEU A 1 93 ? 30.653 24.048 1.748 1.00 18.43 93 LEU A CA 1
ATOM 1561 C C . LEU A 1 93 ? 31.351 23.508 0.497 1.00 17.97 93 LEU A C 1
ATOM 1562 O O . LEU A 1 93 ? 31.420 24.203 -0.517 1.00 17.98 93 LEU A O 1
ATOM 1578 N N . GLY A 1 94 ? 31.869 22.279 0.557 1.00 19.42 94 GLY A N 1
ATOM 1579 C CA . GLY A 1 94 ? 32.506 21.659 -0.596 1.00 20.02 94 GLY A CA 1
ATOM 1580 C C . GLY A 1 94 ? 33.729 22.420 -1.072 1.00 21.01 94 GLY A C 1
ATOM 1581 O O . GLY A 1 94 ? 34.039 22.436 -2.269 1.00 22.10 94 GLY A O 1
ATOM 1585 N N . GLY A 1 95 ? 34.426 23.050 -0.133 1.00 21.81 95 GLY A N 1
ATOM 1586 C CA . GLY A 1 95 ? 35.667 23.741 -0.431 1.00 22.62 95 GLY A CA 1
ATOM 1587 C C . GLY A 1 95 ? 35.494 25.149 -0.988 1.00 22.88 95 GLY A C 1
ATOM 1588 O O . GLY A 1 95 ? 36.473 25.783 -1.367 1.00 25.49 95 GLY A O 1
ATOM 1592 N N . ARG A 1 96 ? 34.263 25.649 -1.037 1.00 20.88 96 ARG A N 1
ATOM 1593 C CA . ARG A 1 96 ? 34.024 26.998 -1.541 1.00 20.52 96 ARG A CA 1
ATOM 1594 C C . ARG A 1 96 ? 33.099 27.809 -0.652 1.00 17.41 96 ARG A C 1
ATOM 1595 O O . ARG A 1 96 ? 32.329 27.276 0.156 1.00 17.43 96 ARG A O 1
ATOM 1616 N N . THR A 1 97 ? 33.194 29.115 -0.818 1.00 16.92 97 THR A N 1
ATOM 1617 C CA . THR A 1 97 ? 32.366 30.042 -0.081 1.00 17.50 97 THR A CA 1
ATOM 1618 C C . THR A 1 97 ? 31.150 30.403 -0.906 1.00 14.93 97 THR A C 1
ATOM 1619 O O . THR A 1 97 ? 31.251 31.047 -1.948 1.00 18.85 97 THR A O 1
ATOM 1630 N N . LEU A 1 98 ? 30.002 29.967 -0.432 1.00 11.35 98 LEU A N 1
ATOM 1631 C CA . LEU A 1 98 ? 28.722 30.265 -1.040 1.00 10.08 98 LEU A CA 1
ATOM 1632 C C . LEU A 1 98 ? 27.863 31.006 -0.019 1.00 8.63 98 LEU A C 1
ATOM 1633 O O . LEU A 1 98 ? 28.330 31.358 1.067 1.00 9.77 98 LEU A O 1
ATOM 1649 N N . PHE A 1 99 ? 26.611 31.254 -0.376 1.00 8.58 99 PHE A N 1
ATOM 1650 C CA . PHE A 1 99 ? 25.716 32.014 0.482 1.00 8.11 99 PHE A CA 1
ATOM 1651 C C . PHE A 1 99 ? 24.345 31.379 0.478 1.00 8.06 99 PHE A C 1
ATOM 1652 O O . PHE A 1 99 ? 24.014 30.607 -0.420 1.00 9.22 99 PHE A O 1
ATOM 1669 N N . ALA A 1 100 ? 23.567 31.682 1.516 1.00 8.82 100 ALA A N 1
ATOM 1670 C CA . ALA A 1 100 ? 22.215 31.159 1.617 1.00 9.14 100 ALA A CA 1
ATOM 1671 C C . ALA A 1 100 ? 21.207 32.292 1.730 1.00 8.55 100 ALA A C 1
ATOM 1672 O O . ALA A 1 100 ? 21.497 33.346 2.320 1.00 9.13 100 ALA A O 1
ATOM 1679 N N . TRP A 1 101 ? 19.999 32.062 1.219 1.00 8.36 101 TRP A N 1
ATOM 1680 C CA . TRP A 1 101 ? 18.967 33.098 1.230 1.00 8.69 101 TRP A CA 1
ATOM 1681 C C . TRP A 1 101 ? 18.409 33.396 2.625 1.00 8.92 101 TRP A C 1
ATOM 1682 O O . TRP A 1 101 ? 17.884 34.481 2.836 1.00 10.74 101 TRP A O 1
ATOM 1703 N N . CYS A 1 102 ? 18.486 32.444 3.554 1.00 8.85 102 CYS A N 1
ATOM 1704 C CA . CYS A 1 102 ? 17.963 32.650 4.899 1.00 8.30 102 CYS A CA 1
ATOM 1705 C C . CYS A 1 102 ? 18.598 31.665 5.871 1.00 8.77 102 CYS A C 1
ATOM 1706 O O . CYS A 1 102 ? 19.338 30.759 5.489 1.00 9.04 102 CYS A O 1
ATOM 1713 N N . ALA A 1 103 ? 18.254 31.832 7.137 1.00 8.98 103 ALA A N 1
ATOM 1714 C CA . ALA A 1 103 ? 18.786 30.992 8.206 1.00 8.88 103 ALA A CA 1
ATOM 1715 C C . ALA A 1 103 ? 18.449 29.520 8.004 1.00 8.57 103 ALA A C 1
ATOM 1716 O O . ALA A 1 103 ? 19.275 28.642 8.238 1.00 10.05 103 ALA A O 1
ATOM 1723 N N . ILE A 1 104 ? 17.221 29.234 7.609 1.00 9.45 104 ILE A N 1
ATOM 1724 C CA . ILE A 1 104 ? 16.850 27.833 7.408 1.00 9.01 104 ILE A CA 1
ATOM 1725 C C . ILE A 1 104 ? 17.709 27.224 6.305 1.00 9.46 104 ILE A C 1
ATOM 1726 O O . ILE A 1 104 ? 18.196 26.097 6.456 1.00 10.51 104 ILE A O 1
ATOM 1742 N N . SER A 1 105 ? 17.894 27.955 5.204 1.00 9.10 105 SER A N 1
ATOM 1743 C CA A SER A 1 105 ? 18.662 27.467 4.074 0.66 8.88 105 SER A CA 1
ATOM 1744 C CA B SER A 1 105 ? 18.634 27.391 4.095 0.34 8.99 105 SER A CA 1
ATOM 1745 C C . SER A 1 105 ? 20.081 27.092 4.484 1.00 8.69 105 SER A C 1
ATOM 1746 O O . SER A 1 105 ? 20.641 26.124 3.983 1.00 9.80 105 SER A O 1
ATOM 1761 N N . THR A 1 106 ? 20.684 27.878 5.387 1.00 8.44 106 THR A N 1
ATOM 1762 C CA . THR A 1 106 ? 22.066 27.579 5.804 1.00 9.17 106 THR A CA 1
ATOM 1763 C C . THR A 1 106 ? 22.231 26.143 6.288 1.00 10.30 106 THR 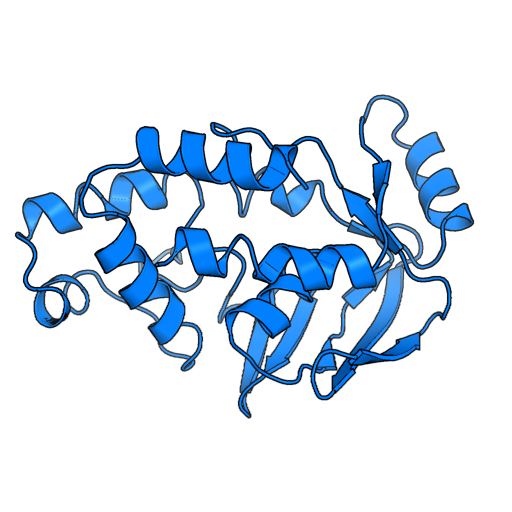A C 1
ATOM 1764 O O . THR A 1 106 ? 23.283 25.536 6.105 1.00 11.97 106 THR A O 1
ATOM 1775 N N . LEU A 1 107 ? 21.209 25.628 6.969 1.00 9.65 107 LEU A N 1
ATOM 1776 C CA . LEU A 1 107 ? 21.273 24.296 7.563 1.00 9.82 107 LEU A CA 1
ATOM 1777 C C . LEU A 1 107 ? 20.654 23.248 6.644 1.00 10.68 107 LEU A C 1
ATOM 1778 O O . LEU A 1 107 ? 21.220 22.163 6.443 1.00 11.60 107 LEU A O 1
ATOM 1794 N N . GLU A 1 108 ? 19.505 23.552 6.055 1.00 10.99 108 GLU A N 1
ATOM 1795 C CA . GLU A 1 108 ? 18.899 22.556 5.184 1.00 12.31 108 GLU A CA 1
ATOM 1796 C C . GLU A 1 108 ? 19.772 22.260 3.970 1.00 10.93 108 GLU A C 1
ATOM 1797 O O . GLU A 1 108 ? 19.751 21.137 3.479 1.00 11.53 108 GLU A O 1
ATOM 1809 N N . LEU A 1 109 ? 20.556 23.231 3.508 1.00 10.66 109 LEU A N 1
ATOM 1810 C CA . LEU A 1 109 ? 21.451 22.975 2.383 1.00 11.44 109 LEU A CA 1
ATOM 1811 C C . LEU A 1 109 ? 22.569 21.997 2.758 1.00 12.30 109 LEU A C 1
ATOM 1812 O O . LEU A 1 109 ? 23.040 21.242 1.914 1.00 12.52 109 LEU A O 1
ATOM 1828 N N . SER A 1 110 ? 23.011 22.015 4.007 1.00 12.76 110 SER A N 1
ATOM 1829 C CA . SER A 1 110 ? 24.018 21.064 4.463 1.00 13.86 110 SER A CA 1
ATOM 1830 C C . SER A 1 110 ? 23.506 19.643 4.262 1.00 13.48 110 SER A C 1
ATOM 1831 O O . SER A 1 110 ? 24.193 18.772 3.718 1.00 14.53 110 SER A O 1
ATOM 1839 N N . THR A 1 111 ? 22.276 19.413 4.701 1.00 13.06 111 THR A N 1
ATOM 1840 C CA . THR A 1 111 ? 21.641 18.115 4.573 1.00 13.53 111 THR A CA 1
ATOM 1841 C C . THR A 1 111 ? 21.398 17.775 3.116 1.00 13.76 111 THR A C 1
ATOM 1842 O O . THR A 1 111 ? 21.723 16.674 2.664 1.00 15.33 111 THR A O 1
ATOM 1853 N N . ALA A 1 112 ? 20.846 18.718 2.360 1.00 13.83 112 ALA A N 1
ATOM 1854 C CA . ALA A 1 112 ? 20.482 18.441 0.975 1.00 14.29 112 ALA A CA 1
ATOM 1855 C C . ALA A 1 112 ? 21.707 18.140 0.110 1.00 14.53 112 ALA A C 1
ATOM 1856 O O . ALA A 1 112 ? 21.655 17.285 -0.769 1.00 16.47 112 ALA A O 1
ATOM 1863 N N . LEU A 1 113 ? 22.804 18.850 0.363 1.00 14.48 113 LEU A N 1
ATOM 1864 C CA . LEU A 1 113 ? 24.023 18.698 -0.429 1.00 15.06 113 LEU A CA 1
ATOM 1865 C C . LEU A 1 113 ? 24.966 17.642 0.137 1.00 15.96 113 LEU A C 1
ATOM 1866 O O . LEU A 1 113 ? 26.011 17.355 -0.462 1.00 17.52 113 LEU A O 1
ATOM 1882 N N . VAL A 1 114 ? 24.566 17.038 1.256 1.00 15.29 114 VAL A N 1
ATOM 1883 C CA . VAL A 1 114 ? 25.358 16.012 1.933 1.00 15.88 114 VAL A CA 1
ATOM 1884 C C . VAL A 1 114 ? 26.774 16.493 2.199 1.00 15.12 114 VAL A C 1
ATOM 1885 O O . VAL A 1 114 ? 27.756 15.891 1.727 1.00 16.50 114 VAL A O 1
ATOM 1898 N N . ALA A 1 115 ? 26.878 17.586 2.936 1.00 14.88 115 ALA A N 1
ATOM 1899 C CA . ALA A 1 115 ? 28.136 18.291 3.048 1.00 14.58 115 ALA A CA 1
ATOM 1900 C C . ALA A 1 115 ? 28.271 18.956 4.401 1.00 14.38 115 ALA A C 1
ATOM 1901 O O . ALA A 1 115 ? 27.369 19.653 4.840 1.00 15.78 115 ALA A O 1
ATOM 1908 N N . ASP A 1 116 ? 29.413 18.780 5.051 1.00 13.23 116 ASP A N 1
ATOM 1909 C CA . ASP A 1 116 ? 29.720 19.589 6.216 1.00 12.97 116 ASP A CA 1
ATOM 1910 C C . ASP A 1 116 ? 29.677 21.068 5.823 1.00 12.70 116 ASP A C 1
ATOM 1911 O O . ASP A 1 116 ? 29.989 21.426 4.683 1.00 14.31 116 ASP A O 1
ATOM 1920 N N A VAL A 1 117 ? 29.323 21.929 6.771 0.49 11.11 117 VAL A N 1
ATOM 1921 N N B VAL A 1 117 ? 29.310 21.926 6.763 0.51 11.52 117 VAL A N 1
ATOM 1922 C CA A VAL A 1 117 ? 29.222 23.358 6.501 0.49 10.35 117 VAL A CA 1
ATOM 1923 C CA B VAL A 1 117 ? 29.298 23.352 6.493 0.51 11.19 117 VAL A CA 1
ATOM 1924 C C A VAL A 1 117 ? 29.750 24.176 7.674 0.49 10.42 117 VAL A C 1
ATOM 1925 C C B VAL A 1 117 ? 29.821 24.147 7.674 0.51 10.68 117 VAL A C 1
ATOM 1926 O O A VAL A 1 117 ? 29.619 23.768 8.829 0.49 11.29 117 VAL A O 1
ATOM 1927 O O B VAL A 1 117 ? 29.774 23.693 8.819 0.51 11.78 117 VAL A O 1
ATOM 1952 N N . ASP A 1 118 ? 30.338 25.331 7.361 1.00 10.80 118 ASP A N 1
ATOM 1953 C CA . ASP A 1 118 ? 30.623 26.366 8.347 1.00 11.21 118 ASP A CA 1
ATOM 1954 C C . ASP A 1 118 ? 29.725 27.522 7.940 1.00 10.45 118 ASP A C 1
ATOM 1955 O O . ASP A 1 118 ? 29.799 27.999 6.812 1.00 11.61 118 ASP A O 1
ATOM 1964 N N . ILE A 1 119 ? 28.933 28.002 8.881 1.00 9.34 119 ILE A N 1
ATOM 1965 C CA . ILE A 1 119 ? 27.958 29.058 8.657 1.00 9.19 119 ILE A CA 1
ATOM 1966 C C . ILE A 1 119 ? 28.336 30.283 9.466 1.00 9.33 119 ILE A C 1
ATOM 1967 O O . ILE A 1 119 ? 28.630 30.168 10.658 1.00 9.52 119 ILE A O 1
ATOM 1983 N N . HIS A 1 120 ? 28.289 31.442 8.814 1.00 9.18 120 HIS A N 1
ATOM 1984 C CA A HIS A 1 120 ? 28.424 32.721 9.502 0.59 8.88 120 HIS A CA 1
ATOM 1985 C CA B HIS A 1 120 ? 28.432 32.721 9.493 0.41 9.76 120 HIS A CA 1
ATOM 1986 C C . HIS A 1 120 ? 27.226 33.579 9.138 1.00 8.82 120 HIS A C 1
ATOM 1987 O O . HIS A 1 120 ? 26.900 33.732 7.961 1.00 10.19 120 HIS A O 1
ATOM 2014 N N . SER A 1 121 ? 26.582 34.123 10.164 1.00 8.44 121 SER A N 1
ATOM 2015 C CA . SER A 1 121 ? 25.400 34.943 9.962 1.00 8.34 121 SER A CA 1
ATOM 2016 C C . SER A 1 121 ? 25.321 36.011 11.039 1.00 8.33 121 SER A C 1
ATOM 2017 O O . SER A 1 121 ? 26.323 36.289 11.699 1.00 8.89 121 SER A O 1
ATOM 2025 N N . ARG A 1 122 ? 24.139 36.591 11.207 1.00 8.50 122 ARG A N 1
ATOM 2026 C CA . ARG A 1 122 ? 23.927 37.706 12.133 1.00 8.54 122 ARG A CA 1
ATOM 2027 C C . ARG A 1 122 ? 22.614 37.534 12.859 1.00 8.77 122 ARG A C 1
ATOM 2028 O O . ARG A 1 122 ? 21.643 37.083 12.279 1.00 9.70 122 ARG A O 1
ATOM 2049 N N . CYS A 1 123 ? 22.575 37.943 14.125 1.00 8.58 123 CYS A N 1
ATOM 2050 C CA . CYS A 1 123 ? 21.312 38.038 14.842 1.00 8.81 123 CYS A CA 1
ATOM 2051 C C . CYS A 1 123 ? 20.509 39.181 14.246 1.00 7.94 123 CYS A C 1
ATOM 2052 O O . CYS A 1 123 ? 20.994 40.305 14.161 1.00 9.55 123 CYS A O 1
ATOM 2060 N N . ALA A 1 124 ? 19.277 38.897 13.838 1.00 8.59 124 ALA A N 1
ATOM 2061 C CA . ALA A 1 124 ? 18.423 39.911 13.233 1.00 10.48 124 ALA A CA 1
ATOM 2062 C C . ALA A 1 124 ? 18.040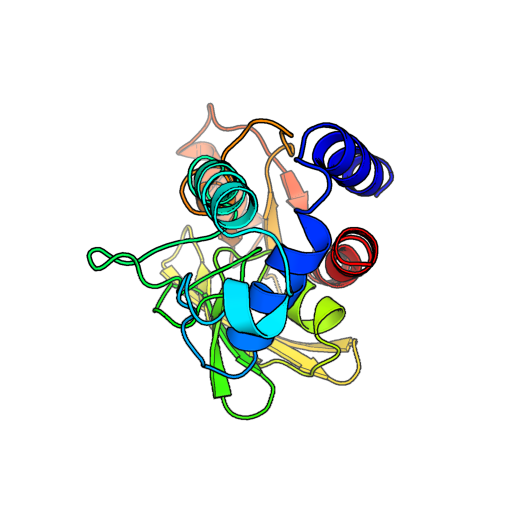 41.007 14.220 1.00 11.36 124 ALA A C 1
ATOM 2063 O O . ALA A 1 124 ? 17.585 42.075 13.804 1.00 13.62 124 ALA A O 1
ATOM 2070 N N . TYR A 1 125 ? 18.199 40.761 15.512 1.00 10.42 125 TYR A N 1
ATOM 2071 C CA . TYR A 1 125 ? 17.941 41.795 16.503 1.00 10.11 125 TYR A CA 1
ATOM 2072 C C . TYR A 1 125 ? 19.210 42.556 16.873 1.00 10.36 125 TYR A C 1
ATOM 2073 O O . TYR A 1 125 ? 19.298 43.758 16.645 1.00 11.68 125 TYR A O 1
ATOM 2091 N N . THR A 1 126 ? 20.204 41.876 17.428 1.00 9.45 126 THR A N 1
ATOM 2092 C CA . THR A 1 126 ? 21.346 42.582 17.985 1.00 9.69 126 THR A CA 1
ATOM 2093 C C . THR A 1 126 ? 22.433 42.930 16.992 1.00 8.96 126 THR A C 1
ATOM 2094 O O . THR A 1 126 ? 23.280 43.760 17.285 1.00 9.94 126 THR A O 1
ATOM 2105 N N . GLY A 1 127 ? 22.440 42.270 15.834 1.00 8.54 127 GLY A N 1
ATOM 2106 C CA . GLY A 1 127 ? 23.501 42.455 14.865 1.00 9.21 127 GLY A CA 1
ATOM 2107 C C . GLY A 1 127 ? 24.772 41.673 15.163 1.00 9.23 127 GLY A C 1
ATOM 2108 O O . GLY A 1 127 ? 25.738 41.738 14.403 1.00 9.75 127 GLY A O 1
ATOM 2112 N N . GLU A 1 128 ? 24.793 40.926 16.257 1.00 9.61 128 GLU A N 1
ATOM 2113 C CA . GLU A 1 128 ? 26.004 40.210 16.631 1.00 9.50 128 GLU A CA 1
ATOM 2114 C C . GLU A 1 128 ? 26.249 39.028 15.679 1.00 9.26 128 GLU A C 1
ATOM 2115 O O . GLU A 1 128 ? 25.316 38.521 15.049 1.00 9.44 128 GLU A O 1
ATOM 2127 N N . PRO A 1 129 ? 27.510 38.575 15.582 1.00 10.08 129 PRO A N 1
ATOM 2128 C CA . PRO A 1 129 ? 27.791 37.447 14.687 1.00 10.77 129 PRO A CA 1
ATOM 2129 C C . PRO A 1 129 ? 27.274 36.124 15.254 1.00 10.45 129 PRO A C 1
ATOM 2130 O O . PRO A 1 129 ? 2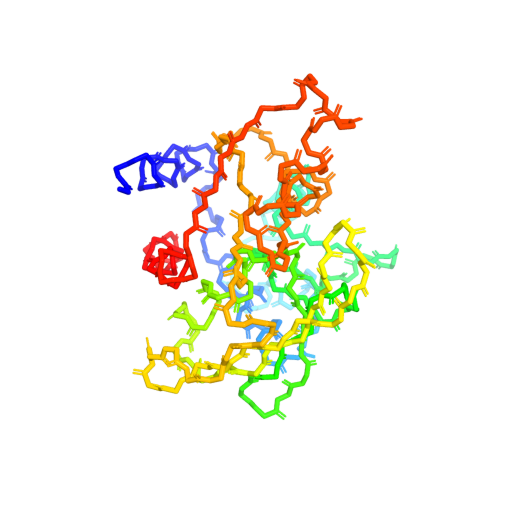7.296 35.900 16.464 1.00 11.15 129 PRO A O 1
ATOM 2141 N N . ILE A 1 130 ? 26.829 35.256 14.357 1.00 10.19 130 ILE A N 1
ATOM 2142 C CA . ILE A 1 130 ? 26.396 33.899 14.664 1.00 10.60 130 ILE A CA 1
ATOM 2143 C C . ILE A 1 130 ? 27.269 32.943 13.864 1.00 10.25 130 ILE A C 1
ATOM 2144 O O . ILE A 1 130 ? 27.493 33.167 12.672 1.00 11.22 130 ILE A O 1
ATOM 2160 N N . GLU A 1 131 ? 27.795 31.924 14.530 1.00 9.85 131 GLU A N 1
ATOM 2161 C CA . GLU A 1 131 ? 28.606 30.896 13.887 1.00 11.15 131 GLU A CA 1
ATOM 2162 C C . GLU A 1 131 ? 28.049 29.530 14.243 1.00 10.49 131 GLU A C 1
ATOM 2163 O O . GLU A 1 131 ? 27.795 29.240 15.413 1.00 12.04 131 GLU A O 1
ATOM 2175 N N . VAL A 1 132 ? 27.850 28.708 13.226 1.00 10.74 132 VAL A N 1
ATOM 2176 C CA . VAL A 1 132 ? 27.344 27.355 13.391 1.00 10.93 132 VAL A CA 1
ATOM 2177 C C . VAL A 1 132 ? 28.163 26.458 12.485 1.00 12.18 132 VAL A C 1
ATOM 2178 O O . VAL A 1 132 ? 28.418 26.816 11.338 1.00 12.83 132 VAL A O 1
ATOM 2191 N N . THR A 1 133 ? 28.577 25.297 12.975 1.00 11.76 133 THR A N 1
ATOM 2192 C CA . THR A 1 133 ? 29.190 24.310 12.094 1.00 12.47 133 THR A CA 1
ATOM 2193 C C . THR A 1 133 ? 28.468 22.979 12.227 1.00 12.28 133 THR A C 1
ATOM 2194 O O . THR A 1 133 ? 27.887 22.655 13.274 1.00 13.24 133 THR A O 1
ATOM 2205 N N . VAL A 1 134 ? 28.506 22.225 11.136 1.00 11.75 134 VAL A N 1
ATOM 2206 C CA . VAL A 1 134 ? 27.885 20.915 11.073 1.00 12.01 134 VAL A CA 1
ATOM 2207 C C . VAL A 1 134 ? 28.934 19.924 10.592 1.00 12.72 134 VAL A C 1
ATOM 2208 O O . VAL A 1 134 ? 29.625 20.185 9.603 1.00 13.52 134 VAL A O 1
ATOM 2221 N N . ARG A 1 135 ? 29.052 18.807 11.308 1.00 13.94 135 ARG A N 1
ATOM 2222 C CA . ARG A 1 135 ? 30.026 17.770 10.998 1.00 14.86 135 ARG A CA 1
ATOM 2223 C C . ARG A 1 135 ? 29.304 16.412 11.013 1.00 15.66 135 ARG A C 1
ATOM 2224 O O . ARG A 1 135 ? 28.765 15.989 12.046 1.00 16.07 135 ARG A O 1
ATOM 2245 N N . ASN A 1 136 ? 29.276 15.743 9.862 1.00 16.29 136 ASN A N 1
ATOM 2246 C CA A ASN A 1 136 ? 28.564 14.464 9.716 0.53 16.53 136 ASN A CA 1
ATOM 2247 C CA B ASN A 1 136 ? 28.589 14.466 9.744 0.47 16.63 136 ASN A CA 1
ATOM 2248 C C . ASN A 1 136 ? 27.131 14.522 10.220 1.00 16.14 136 ASN A C 1
ATOM 2249 O O . ASN A 1 136 ? 26.645 13.607 10.877 1.00 17.29 136 ASN A O 1
ATOM 2270 N N . GLY A 1 137 ? 26.449 15.610 9.899 1.00 14.87 137 GLY A N 1
ATOM 2271 C CA . GLY A 1 137 ? 25.047 15.766 10.226 1.00 15.90 137 GLY A CA 1
ATOM 2272 C C . GLY A 1 137 ? 24.758 16.250 11.627 1.00 15.99 137 GLY A C 1
ATOM 2273 O O . GLY A 1 137 ? 23.600 16.463 11.970 1.00 17.09 137 GLY A O 1
ATOM 2277 N N . LYS A 1 138 ? 25.803 16.444 12.427 1.00 14.89 138 LYS A N 1
ATOM 2278 C CA . LYS A 1 138 ? 25.641 16.817 13.830 1.00 15.05 138 LYS A CA 1
ATOM 2279 C C . LYS A 1 138 ? 26.106 18.252 14.023 1.00 15.21 138 LYS A C 1
ATOM 2280 O O . LYS A 1 138 ? 27.146 18.652 13.510 1.00 15.70 138 LYS A O 1
ATOM 2299 N N . LEU A 1 139 ? 25.337 19.034 14.765 1.00 14.12 139 LEU A N 1
ATOM 2300 C CA . LEU A 1 139 ? 25.769 20.367 15.118 1.00 13.59 139 LEU A CA 1
ATOM 2301 C C . LEU A 1 139 ? 27.027 20.256 15.969 1.00 15.54 139 LEU A C 1
ATOM 2302 O O . LEU A 1 139 ? 27.071 19.482 16.920 1.00 18.25 139 LEU A O 1
ATOM 2318 N N . ALA A 1 140 ? 28.053 21.018 15.608 1.00 15.21 140 ALA A N 1
ATOM 2319 C CA . ALA A 1 140 ? 29.296 21.065 16.371 1.00 16.82 140 ALA A CA 1
ATOM 2320 C C . ALA A 1 140 ? 29.375 22.435 17.051 1.00 18.38 140 ALA A C 1
ATOM 2321 O O . ALA A 1 140 ? 28.913 22.583 18.174 1.00 21.85 140 ALA A O 1
ATOM 2328 N N . LYS A 1 141 ? 29.910 23.451 16.384 1.00 17.07 141 LYS A N 1
ATOM 2329 C CA . LYS A 1 141 ? 29.976 24.786 16.984 1.00 17.26 141 LYS A CA 1
ATOM 2330 C C . LYS A 1 141 ? 28.605 25.436 16.875 1.00 14.08 141 LYS A C 1
ATOM 2331 O O . LYS A 1 141 ? 27.926 25.277 15.865 1.00 14.38 141 LYS A O 1
ATOM 2350 N N . THR A 1 142 ? 28.196 26.160 17.913 1.00 13.29 142 THR A N 1
ATOM 2351 C CA . THR A 1 142 ? 27.066 27.065 17.795 1.00 13.09 142 THR A CA 1
ATOM 2352 C C . THR A 1 142 ? 27.311 28.201 18.757 1.00 12.47 142 THR A C 1
ATOM 2353 O O . THR A 1 142 ? 27.291 28.005 19.968 1.00 12.77 142 THR A O 1
ATOM 2364 N N . THR A 1 143 ? 27.559 29.388 18.223 1.00 11.53 143 THR A N 1
ATOM 2365 C CA . THR A 1 143 ? 27.773 30.565 19.046 1.00 11.32 143 THR A CA 1
ATOM 2366 C C . THR A 1 143 ? 26.950 31.710 18.497 1.00 11.54 143 THR A C 1
ATOM 2367 O O . THR A 1 143 ? 27.024 31.997 17.305 1.00 11.48 143 THR A O 1
ATOM 2378 N N . PRO A 1 144 ? 26.160 32.372 19.351 1.00 11.03 144 PRO A N 1
ATOM 2379 C CA . PRO A 1 144 ? 25.894 32.022 20.750 1.00 11.93 144 PRO A CA 1
ATOM 2380 C C . PRO A 1 144 ? 25.217 30.659 20.890 1.00 12.95 144 PRO A C 1
ATOM 2381 O O . PRO A 1 144 ? 24.533 30.213 19.974 1.00 11.61 144 PRO A O 1
ATOM 2392 N N . ASP A 1 145 ? 25.409 30.005 22.028 1.00 13.33 145 ASP A N 1
ATOM 2393 C CA . ASP A 1 145 ? 24.870 28.663 22.205 1.00 15.33 145 ASP A CA 1
ATOM 2394 C C . ASP A 1 145 ? 23.341 28.637 22.138 1.00 12.71 145 ASP A C 1
ATOM 2395 O O . ASP A 1 145 ? 22.753 27.601 21.823 1.00 13.46 145 ASP A O 1
ATOM 2404 N N . SER A 1 146 ? 22.718 29.788 22.397 1.00 11.69 146 SER A N 1
ATOM 2405 C CA . SER A 1 146 ? 21.263 29.934 22.431 1.00 11.31 146 SER A CA 1
ATOM 2406 C C . SER A 1 146 ? 20.614 30.295 21.083 1.00 9.45 146 SER A C 1
ATOM 2407 O O . SER A 1 146 ? 19.416 30.599 21.014 1.00 10.59 146 SER A O 1
ATOM 2415 N N . THR A 1 147 ? 21.383 30.223 20.002 1.00 9.16 147 THR A N 1
ATOM 2416 C CA . THR A 1 147 ? 20.897 30.587 18.677 1.00 10.09 147 THR A CA 1
ATOM 2417 C C . THR A 1 147 ? 19.679 29.760 18.281 1.00 9.28 147 THR A C 1
ATOM 2418 O O . THR A 1 147 ? 19.642 28.541 18.465 1.00 10.17 147 THR A O 1
ATOM 2429 N N . VAL A 1 148 ? 18.693 30.445 17.719 1.00 9.46 148 VAL A N 1
ATOM 2430 C CA . VAL A 1 148 ? 17.454 29.844 17.251 1.00 8.87 148 VAL A CA 1
ATOM 2431 C C . VAL A 1 148 ? 17.060 30.500 15.929 1.00 8.77 148 VAL A C 1
ATOM 2432 O O . VAL A 1 148 ? 17.681 31.479 15.502 1.00 9.27 148 VAL A O 1
ATOM 2445 N N . ILE A 1 149 ? 16.037 29.952 15.286 1.00 8.78 149 ILE A N 1
ATOM 2446 C CA . ILE A 1 149 ? 15.521 30.480 14.034 1.00 9.09 149 ILE A CA 1
ATOM 2447 C C . ILE A 1 149 ? 14.060 30.894 14.195 1.00 9.92 149 ILE A C 1
ATOM 2448 O O . ILE A 1 149 ? 13.294 30.225 14.892 1.00 11.52 149 ILE A O 1
ATOM 2464 N N . TRP A 1 150 ? 13.708 32.013 13.571 1.00 10.40 150 TRP A N 1
ATOM 2465 C CA . TRP A 1 150 ? 12.338 32.468 13.464 1.00 10.53 150 TRP A CA 1
ATOM 2466 C C . TRP A 1 150 ? 11.852 32.138 12.069 1.00 10.53 150 TRP A C 1
ATOM 2467 O O . TRP A 1 150 ? 12.473 32.539 11.086 1.00 10.56 150 TRP A O 1
ATOM 2488 N N . THR A 1 151 ? 10.742 31.416 11.985 1.00 12.00 151 THR A N 1
ATOM 2489 C CA . THR A 1 151 ? 10.161 31.004 10.722 1.00 13.36 151 THR A CA 1
ATOM 2490 C C . THR A 1 151 ? 8.712 31.469 10.631 1.00 13.43 151 THR A C 1
ATOM 2491 O O . THR A 1 151 ? 8.093 31.826 11.637 1.00 14.16 151 THR A O 1
ATOM 2502 N N . VAL A 1 152 ? 8.194 31.489 9.409 1.00 13.60 152 VAL A N 1
ATOM 2503 C CA . VAL A 1 152 ? 6.821 31.882 9.150 1.00 14.28 152 VAL A CA 1
ATOM 2504 C C . VAL A 1 152 ? 6.122 30.763 8.400 1.00 13.55 152 VAL A C 1
ATOM 2505 O O . VAL A 1 152 ? 6.774 29.886 7.834 1.00 13.66 152 VAL A O 1
ATOM 2518 N N . PRO A 1 153 ? 4.784 30.792 8.362 1.00 14.61 153 PRO A N 1
ATOM 2519 C CA . PRO A 1 153 ? 4.068 29.727 7.655 1.00 15.90 153 PRO A CA 1
ATOM 2520 C C . PRO A 1 153 ? 4.472 29.661 6.184 1.00 15.44 153 PRO A C 1
ATOM 2521 O O . PRO A 1 153 ? 4.576 30.685 5.518 1.00 16.10 153 PRO A O 1
ATOM 2532 N N . PHE A 1 154 ? 4.717 28.466 5.668 1.00 17.91 154 PHE A N 1
ATOM 2533 C CA . PHE A 1 154 ? 5.093 28.355 4.292 1.00 19.64 154 PHE A CA 1
ATOM 2534 C C . PHE A 1 154 ? 3.775 28.403 3.472 1.00 20.76 154 PHE A C 1
ATOM 2535 O O . PHE A 1 154 ? 2.726 28.029 3.890 1.00 22.22 154 PHE A O 1
ATOM 2552 N N . ASP A 1 155 ? 3.956 28.868 2.276 1.00 21.10 155 ASP A N 1
ATOM 2553 C CA . ASP A 1 155 ? 2.964 29.495 1.356 1.00 25.38 155 ASP A CA 1
ATOM 2554 C C . ASP A 1 155 ? 3.415 29.000 -0.052 1.00 24.35 155 ASP A C 1
ATOM 2555 O O . ASP A 1 155 ? 4.438 29.335 -0.483 1.00 23.57 155 ASP A O 1
ATOM 2564 N N . SER A 1 156 ? 2.666 28.167 -0.673 1.00 25.60 156 SER A N 1
ATOM 2565 C CA . SER A 1 156 ? 2.968 27.665 -2.024 1.00 25.55 156 SER A CA 1
ATOM 2566 C C . SER A 1 156 ? 2.894 28.695 -3.142 1.00 24.61 156 SER A C 1
ATOM 2567 O O . SER A 1 156 ? 3.357 28.417 -4.205 1.00 27.26 156 SER A O 1
ATOM 2575 N N . GLU A 1 157 ? 2.377 29.880 -2.866 1.00 24.72 157 GLU A N 1
ATOM 2576 C CA . GLU A 1 157 ? 2.352 30.909 -3.891 1.00 24.36 157 GLU A CA 1
ATOM 2577 C C . GLU A 1 157 ? 3.282 32.066 -3.578 1.00 25.59 157 GLU A C 1
ATOM 2578 O O . GLU A 1 157 ? 3.472 32.936 -4.404 1.00 27.50 157 GLU A O 1
ATOM 2590 N N . ALA A 1 158 ? 3.887 32.051 -2.395 1.00 24.97 158 ALA A N 1
ATOM 2591 C CA . ALA A 1 158 ? 4.758 33.129 -1.981 1.00 24.72 158 ALA A CA 1
ATOM 2592 C C . ALA A 1 158 ? 6.089 33.000 -2.693 1.00 22.41 158 ALA A C 1
ATOM 2593 O O . ALA A 1 158 ? 6.602 31.899 -2.816 1.00 23.71 158 ALA A O 1
ATOM 2596 N N . PRO A 1 159 ? 6.638 34.125 -3.166 1.00 21.16 159 PRO A N 1
ATOM 2597 C CA . PRO A 1 159 ? 7.986 34.044 -3.717 1.00 19.03 159 PRO A CA 1
ATOM 2598 C C . PRO A 1 159 ? 9.012 33.745 -2.625 1.00 16.87 159 PRO A C 1
ATOM 2599 O O . PRO A 1 159 ? 8.799 34.106 -1.458 1.00 17.33 159 PRO A O 1
ATOM 2610 N N . TRP A 1 160 ? 10.110 33.099 -2.993 1.00 13.84 160 TRP A N 1
ATOM 2611 C CA . TRP A 1 160 ? 11.099 32.660 -2.015 1.00 12.08 160 TRP A CA 1
ATOM 2612 C C . TRP A 1 160 ? 12.142 33.764 -1.722 1.00 10.70 160 TRP A C 1
ATOM 2613 O O . TRP A 1 160 ? 12.079 34.418 -0.684 1.00 10.89 160 TRP A O 1
ATOM 2634 N N . ALA A 1 161 ? 13.094 33.992 -2.631 1.00 10.02 161 ALA A N 1
ATOM 2635 C CA . ALA A 1 161 ? 14.292 34.764 -2.279 1.00 10.44 161 ALA A CA 1
ATOM 2636 C C . ALA A 1 161 ? 13.980 36.162 -1.753 1.00 11.72 161 ALA A C 1
ATOM 2637 O O . ALA A 1 161 ? 14.590 36.615 -0.790 1.00 12.95 161 ALA A O 1
ATOM 2644 N N . GLY A 1 162 ? 13.032 36.842 -2.391 1.00 12.12 162 GLY A N 1
ATOM 2645 C CA . GLY A 1 162 ? 12.678 38.202 -2.015 1.00 13.40 162 GLY A CA 1
ATOM 2646 C C . GLY A 1 162 ? 11.337 38.309 -1.312 1.00 14.29 162 GLY A C 1
ATOM 2647 O O . GLY A 1 162 ? 10.774 39.405 -1.174 1.00 17.50 162 GLY A O 1
ATOM 2651 N N . GLY A 1 163 ? 10.830 37.168 -0.859 1.00 13.16 163 GLY A N 1
ATOM 2652 C CA . GLY A 1 163 ? 9.538 37.084 -0.199 1.00 13.87 163 GLY A CA 1
ATOM 2653 C C . GLY A 1 163 ? 9.688 36.398 1.146 1.00 13.06 163 GLY A C 1
ATOM 2654 O O . GLY A 1 163 ? 10.117 37.009 2.120 1.00 14.15 163 GLY A O 1
ATOM 2658 N N . THR A 1 164 ? 9.362 35.115 1.201 1.00 11.99 164 THR A N 1
ATOM 2659 C CA . THR A 1 164 ? 9.361 34.396 2.460 1.00 13.20 164 THR A CA 1
ATOM 2660 C C . THR A 1 164 ? 10.759 34.350 3.086 1.00 11.92 164 THR A C 1
ATOM 2661 O O . THR A 1 164 ? 10.892 34.443 4.303 1.00 12.08 164 THR A O 1
ATOM 2672 N N . CYS A 1 165 ? 11.811 34.233 2.278 1.00 12.19 165 CYS A N 1
ATOM 2673 C CA . CYS A 1 165 ? 13.162 34.139 2.836 1.00 12.77 165 CYS A CA 1
ATOM 2674 C C . CYS A 1 165 ? 13.529 35.410 3.620 1.00 12.50 165 CYS A C 1
ATOM 2675 O O . CYS A 1 165 ? 14.298 35.339 4.571 1.00 13.67 165 CYS A O 1
ATOM 2682 N N . LYS A 1 166 ? 12.967 36.554 3.227 1.00 12.88 166 LYS A N 1
ATOM 2683 C CA . LYS A 1 166 ? 13.224 37.812 3.936 1.00 13.71 166 LYS A CA 1
ATOM 2684 C C . LYS A 1 166 ? 12.504 37.896 5.285 1.00 14.05 166 LYS A C 1
ATOM 2685 O O . LYS A 1 166 ? 12.773 38.797 6.071 1.00 15.70 166 LYS A O 1
ATOM 2704 N N . GLN A 1 167 ? 11.594 36.967 5.540 1.00 12.36 167 GLN A N 1
ATOM 2705 C CA . GLN A 1 167 ? 10.828 36.929 6.791 1.00 12.50 167 GLN A CA 1
ATOM 2706 C C . GLN A 1 167 ? 11.368 35.924 7.811 1.00 12.15 167 GLN A C 1
ATOM 2707 O O . GLN A 1 167 ? 10.861 35.847 8.925 1.00 12.99 167 GLN A O 1
ATOM 2721 N N . ILE A 1 168 ? 12.396 35.171 7.422 1.00 10.96 168 ILE A N 1
ATOM 2722 C CA . ILE A 1 168 ? 13.015 34.160 8.251 1.00 10.29 168 ILE A CA 1
ATOM 2723 C C . ILE A 1 168 ? 14.330 34.750 8.765 1.00 9.64 168 ILE A C 1
ATOM 2724 O O . ILE A 1 168 ? 15.009 35.378 8.045 1.00 11.88 168 ILE A O 1
ATOM 2740 N N . HIS A 1 169 ? 14.612 34.501 10.034 1.00 9.42 169 HIS A N 1
ATOM 2741 C CA . HIS A 1 169 ? 15.773 35.067 10.686 1.00 9.57 169 HIS A CA 1
ATOM 2742 C C . HIS A 1 169 ? 16.440 34.132 11.685 1.00 8.96 169 HIS A C 1
ATOM 2743 O O . HIS A 1 169 ? 15.864 33.232 12.229 1.00 9.97 169 HIS A O 1
ATOM 2757 N N . TYR A 1 170 ? 17.719 34.404 11.885 1.00 8.76 170 TYR A N 1
ATOM 2758 C CA . TYR A 1 170 ? 18.493 33.878 13.001 1.00 9.00 170 TYR A CA 1
ATOM 2759 C C . TYR A 1 170 ? 18.327 34.906 14.127 1.00 8.51 170 TYR A C 1
ATOM 2760 O O . TYR A 1 170 ? 18.343 36.075 13.913 1.00 8.80 170 TYR A O 1
ATOM 2778 N N . PHE A 1 171 ? 18.187 34.395 15.333 1.00 8.52 171 PHE A N 1
ATOM 2779 C CA . PHE A 1 171 ? 18.212 35.185 16.553 1.00 8.87 171 PHE A CA 1
ATOM 2780 C C . PHE A 1 171 ? 19.252 34.573 17.507 1.00 8.73 171 PHE A C 1
ATOM 2781 O O . PHE A 1 171 ? 19.378 33.369 17.643 1.00 9.53 171 PHE A O 1
ATOM 2798 N N . SER A 1 172 ? 19.964 35.436 18.211 1.00 9.07 172 SER A N 1
ATOM 2799 C CA . SER A 1 172 ? 20.983 35.002 19.154 1.00 10.41 172 SER A CA 1
ATOM 2800 C C . SER A 1 172 ? 20.419 34.253 20.357 1.00 10.18 172 SER A C 1
ATOM 2801 O O . SER A 1 172 ? 21.148 33.534 21.013 1.00 11.30 172 SER A O 1
ATOM 2809 N N . SER A 1 173 ? 19.134 34.457 20.645 1.00 9.80 173 SER A N 1
ATOM 2810 C CA . SER A 1 173 ? 18.438 33.788 21.737 1.00 9.25 173 SER A CA 1
ATOM 2811 C C . SER A 1 173 ? 16.949 33.971 21.548 1.00 9.79 173 SER A C 1
ATOM 2812 O O . SER A 1 173 ? 16.513 34.862 20.818 1.00 10.64 173 SER A O 1
ATOM 2820 N N . VAL A 1 174 ? 16.168 33.165 22.255 1.00 9.94 174 VAL A N 1
ATOM 2821 C CA . VAL A 1 174 ? 14.719 33.371 22.265 1.00 10.25 174 VAL A CA 1
ATOM 2822 C C . VAL A 1 174 ? 14.382 34.722 22.915 1.00 11.09 174 VAL A C 1
ATOM 2823 O O . VAL A 1 174 ? 13.461 35.409 22.487 1.00 11.93 174 VAL A O 1
ATOM 2836 N N . GLU A 1 175 ? 15.125 35.087 23.953 1.00 11.02 175 GLU A N 1
ATOM 2837 C CA . GLU A 1 175 ? 14.876 36.346 24.627 1.00 11.93 175 GLU A CA 1
ATOM 2838 C C . GLU A 1 175 ? 15.061 37.515 23.646 1.00 11.04 175 GLU A C 1
ATOM 2839 O O . GLU A 1 175 ? 14.287 38.459 23.638 1.00 11.69 175 GLU A O 1
ATOM 2851 N N . HIS A 1 176 ? 16.061 37.431 22.776 1.00 10.65 176 HIS A N 1
ATOM 2852 C CA . HIS A 1 176 ? 16.251 38.490 21.784 1.00 11.45 176 HIS A CA 1
ATOM 2853 C C . HIS A 1 176 ? 15.211 38.429 20.660 1.00 10.07 176 HIS A C 1
ATOM 2854 O O . HIS A 1 176 ? 14.743 39.469 20.194 1.00 11.36 176 HIS A O 1
ATOM 2868 N N . ALA A 1 177 ? 14.814 37.223 20.260 1.00 10.35 177 ALA A N 1
ATOM 2869 C CA . ALA A 1 177 ? 13.701 37.073 19.335 1.00 10.82 177 ALA A CA 1
ATOM 2870 C C . ALA A 1 177 ? 12.458 37.769 19.893 1.00 11.36 177 ALA A C 1
ATOM 2871 O O . ALA A 1 177 ? 11.709 38.434 19.166 1.00 11.91 177 ALA A O 1
ATOM 2878 N N . ASN A 1 178 ? 12.233 37.603 21.193 1.00 12.13 178 ASN A N 1
ATOM 2879 C CA . ASN A 1 178 ? 11.069 38.221 21.826 1.00 12.93 178 ASN A CA 1
ATOM 2880 C C . ASN A 1 178 ? 11.120 39.743 21.866 1.00 13.98 178 ASN A C 1
ATOM 2881 O O . ASN A 1 178 ? 10.089 40.394 21.730 1.00 14.82 178 ASN A O 1
ATOM 2892 N N . LYS A 1 179 ? 12.306 40.306 22.059 1.00 13.55 179 LYS A N 1
ATOM 2893 C CA . LYS A 1 179 ? 12.476 41.758 21.963 1.00 14.00 179 LYS A CA 1
ATOM 2894 C C . LYS A 1 179 ? 12.128 42.235 20.559 1.00 13.31 179 LYS A C 1
ATOM 2895 O O . LYS A 1 179 ? 11.432 43.233 20.386 1.00 15.87 179 LYS A O 1
ATOM 2914 N N . TRP A 1 180 ? 12.591 41.499 19.558 1.00 13.01 180 TRP A N 1
ATOM 2915 C CA . TRP A 1 180 ? 12.297 41.836 18.175 1.00 13.41 180 TRP A CA 1
ATOM 2916 C C . TRP A 1 180 ? 10.799 41.745 17.922 1.00 14.61 180 TRP A C 1
ATOM 2917 O O . TRP A 1 180 ? 10.207 42.636 17.310 1.00 16.44 180 TRP A O 1
ATOM 2938 N N . LYS A 1 181 ? 10.179 40.689 18.437 1.00 15.74 181 LYS A N 1
ATOM 2939 C CA . LYS A 1 181 ? 8.749 40.499 18.253 1.00 17.03 181 LYS A CA 1
ATOM 2940 C C . LYS A 1 181 ? 7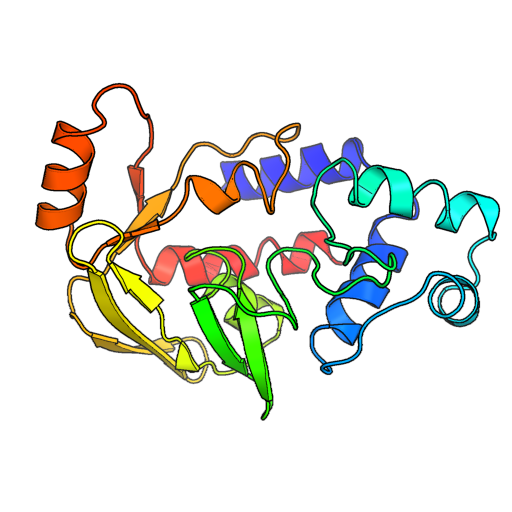.934 41.654 18.822 1.00 19.06 181 LYS A C 1
ATOM 2941 O O . LYS A 1 181 ? 6.927 42.045 18.239 1.00 20.94 181 LYS A O 1
ATOM 2960 N N . GLU A 1 182 ? 8.351 42.173 19.976 1.00 20.95 182 GLU A N 1
ATOM 2961 C CA . GLU A 1 182 ? 7.660 43.290 20.615 1.00 24.58 182 GLU A CA 1
ATOM 2962 C C . GLU A 1 182 ? 7.649 44.510 19.710 1.00 25.71 182 GLU A C 1
ATOM 2963 O O . GLU A 1 182 ? 6.698 45.294 19.718 1.00 26.96 182 GLU A O 1
ATOM 2975 N N . GLU A 1 183 ? 8.698 44.651 18.909 1.00 26.19 183 GLU A N 1
ATOM 2976 C CA . GLU A 1 183 ? 8.839 45.782 17.999 1.00 27.58 183 GLU A CA 1
ATOM 2977 C C . GLU A 1 183 ? 8.184 45.526 16.644 1.00 28.02 183 GLU A C 1
ATOM 2978 O O . GLU A 1 183 ? 8.046 46.445 15.838 1.00 29.27 183 GLU A O 1
ATOM 2990 N N . HIS A 1 184 ? 7.784 44.281 16.400 1.00 27.52 184 HIS A N 1
ATOM 2991 C CA . HIS A 1 184 ? 7.123 43.899 15.152 1.00 28.07 184 HIS A CA 1
ATOM 2992 C C . HIS A 1 184 ? 5.904 43.050 15.474 1.00 29.68 184 HIS A C 1
ATOM 2993 O O . HIS A 1 184 ? 5.798 41.916 15.012 1.00 29.42 184 HIS A O 1
ATOM 3007 N N . PRO A 1 185 ? 4.971 43.611 16.265 1.00 33.11 185 PRO A N 1
ATOM 3008 C CA . PRO A 1 185 ? 3.873 42.863 16.893 1.00 34.81 185 PRO A CA 1
ATOM 3009 C C . PRO A 1 185 ? 2.893 42.214 15.916 1.00 37.37 185 PRO A C 1
ATOM 3010 O O . PRO A 1 185 ? 2.249 41.221 16.264 1.00 37.77 185 PRO A O 1
ATOM 3021 N N . LYS A 1 186 ? 2.781 42.757 14.712 1.00 39.25 186 LYS A N 1
ATOM 3022 C CA . LYS A 1 186 ? 1.799 42.255 13.762 1.00 41.82 186 LYS A CA 1
ATOM 3023 C C . LYS A 1 186 ? 2.320 41.058 12.966 1.00 41.34 186 LYS A C 1
ATOM 3024 O O . LYS A 1 186 ? 1.537 40.293 12.409 1.00 41.91 186 LYS A O 1
ATOM 3043 N N . LEU A 1 187 ? 3.637 40.881 12.927 1.00 39.79 187 LEU A N 1
ATOM 3044 C CA . LEU A 1 187 ? 4.222 39.748 12.210 1.00 38.06 187 LEU A CA 1
ATOM 3045 C C . LEU A 1 187 ? 3.969 38.436 12.954 1.00 36.64 187 LEU A C 1
ATOM 3046 O O . LEU A 1 187 ? 4.052 38.373 14.183 1.00 37.16 187 LEU A O 1
ATOM 3062 N N . GLN A 1 188 ? 3.661 37.391 12.195 1.00 34.84 188 GLN A N 1
ATOM 3063 C CA . GLN A 1 188 ? 3.272 36.104 12.756 1.00 33.38 188 GLN A CA 1
ATOM 3064 C C . GLN A 1 188 ? 4.312 35.046 12.382 1.00 28.38 188 GLN A C 1
ATOM 3065 O O . GLN A 1 188 ? 4.779 35.010 11.258 1.00 28.01 188 GLN A O 1
ATOM 3079 N N . GLY A 1 189 ? 4.677 34.190 13.328 1.00 24.45 189 GLY A N 1
ATOM 3080 C CA . GLY A 1 189 ? 5.691 33.180 13.086 1.00 21.58 189 GLY A CA 1
ATOM 3081 C C . GLY A 1 189 ? 5.970 32.412 14.357 1.00 19.30 189 GLY A C 1
ATOM 3082 O O . GLY A 1 189 ? 5.208 32.500 15.330 1.00 20.16 189 GLY A O 1
ATOM 3086 N N . GLU A 1 190 ? 7.062 31.662 14.364 1.00 17.15 190 GLU A N 1
ATOM 3087 C CA . GLU A 1 190 ? 7.425 30.892 15.536 1.00 16.96 190 GLU A CA 1
ATOM 3088 C C . GLU A 1 190 ? 8.901 30.531 15.516 1.00 13.68 190 GLU A C 1
ATOM 3089 O O . GLU A 1 190 ? 9.573 30.611 14.484 1.00 13.58 190 GLU A O 1
ATOM 3101 N N . ILE A 1 191 ? 9.385 30.144 16.682 1.00 12.74 191 ILE A N 1
ATOM 3102 C CA . ILE A 1 191 ? 10.754 29.719 16.862 1.00 12.40 191 ILE A CA 1
ATOM 3103 C C . ILE A 1 191 ? 10.875 28.255 16.506 1.00 12.72 191 ILE A C 1
ATOM 3104 O O . ILE A 1 191 ? 10.011 27.444 16.870 1.00 13.16 191 ILE A O 1
ATOM 3120 N N . MET A 1 192 ? 11.952 27.921 15.817 1.00 12.40 192 MET A N 1
ATOM 3121 C CA . MET A 1 192 ? 12.307 26.522 15.592 1.00 13.73 192 MET A CA 1
ATOM 3122 C C . MET A 1 192 ? 13.795 26.360 15.899 1.00 12.39 192 MET A C 1
ATOM 3123 O O . MET A 1 192 ? 14.543 27.332 16.000 1.00 12.46 192 MET A O 1
ATOM 3137 N N . THR A 1 193 ? 14.213 25.118 16.055 1.00 12.10 193 THR A N 1
ATOM 3138 C CA . THR A 1 193 ? 15.562 24.827 16.473 1.00 12.84 193 THR A CA 1
ATOM 3139 C C . THR A 1 193 ? 16.458 24.589 15.275 1.00 11.25 193 THR A C 1
ATOM 3140 O O . THR A 1 193 ? 15.997 24.327 14.149 1.00 12.12 193 THR A O 1
ATOM 3151 N N . LEU A 1 194 ? 17.754 24.645 15.527 1.00 11.28 194 LEU A N 1
ATOM 3152 C CA . LEU A 1 194 ? 18.717 24.377 14.471 1.00 11.84 194 LEU A CA 1
ATOM 3153 C C . LEU A 1 194 ? 18.655 22.923 14.012 1.00 11.81 194 LEU A C 1
ATOM 3154 O O . LEU A 1 194 ? 18.784 22.643 12.815 1.00 12.00 194 LEU A O 1
ATOM 3170 N N . GLU A 1 195 ? 18.437 21.993 14.940 1.00 12.69 195 GLU A N 1
ATOM 3171 C CA . GLU A 1 195 ? 18.293 20.586 14.567 1.00 14.27 195 GLU A CA 1
ATOM 3172 C C . GLU A 1 195 ? 17.111 20.399 13.625 1.00 14.09 195 GLU A C 1
ATOM 3173 O O . GLU A 1 195 ? 17.190 19.636 12.661 1.00 14.05 195 GLU A O 1
ATOM 3185 N N . GLN A 1 196 ? 16.006 21.084 13.906 1.00 13.88 196 GLN A N 1
ATOM 3186 C CA . GLN A 1 196 ? 14.843 20.983 13.026 1.00 15.84 196 GLN A CA 1
ATOM 3187 C C . GLN A 1 196 ? 15.168 21.524 11.622 1.00 14.43 196 GLN A C 1
ATOM 3188 O O . GLN A 1 196 ? 14.759 20.940 10.614 1.00 15.48 196 GLN A O 1
ATOM 3202 N N . ALA A 1 197 ? 15.917 22.621 11.542 1.00 13.03 197 ALA A N 1
ATOM 3203 C CA . ALA A 1 197 ? 16.270 23.191 10.241 1.00 12.99 197 ALA A CA 1
ATOM 3204 C C . ALA A 1 197 ? 17.135 22.217 9.449 1.00 12.76 197 ALA A C 1
ATOM 3205 O O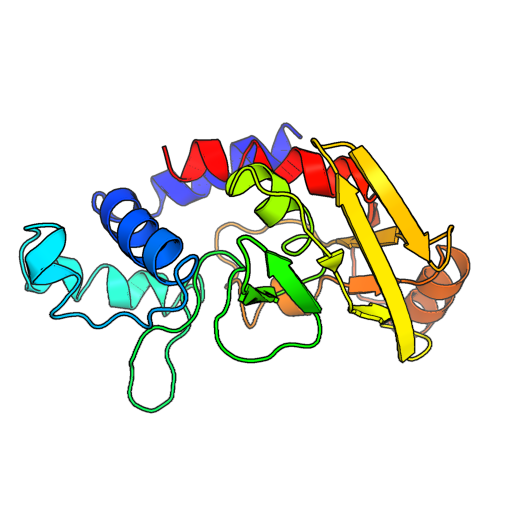 . ALA A 1 197 ? 16.972 22.078 8.241 1.00 12.90 197 ALA A O 1
ATOM 3212 N N . LEU A 1 198 ? 18.051 21.531 10.123 1.00 12.45 198 LEU A N 1
ATOM 3213 C CA . LEU A 1 198 ? 18.847 20.513 9.446 1.00 13.37 198 LEU A CA 1
ATOM 3214 C C . LEU A 1 198 ? 17.961 19.460 8.818 1.00 13.52 198 LEU A C 1
ATOM 3215 O O . LEU A 1 198 ? 18.182 19.045 7.684 1.00 14.31 198 LEU A O 1
ATOM 3231 N N . SER A 1 199 ? 16.951 19.019 9.560 1.00 14.02 199 SER A N 1
ATOM 3232 C CA . SER A 1 199 ? 16.088 17.953 9.068 1.00 16.17 199 SER A CA 1
ATOM 3233 C C . SER A 1 199 ? 15.261 18.402 7.856 1.00 16.06 199 SER A C 1
ATOM 3234 O O . SER A 1 199 ? 14.826 17.577 7.057 1.00 16.41 199 SER A O 1
ATOM 3242 N N . PHE A 1 200 ? 15.063 19.707 7.696 1.00 15.24 200 PHE A N 1
ATOM 3243 C CA . PHE A 1 200 ? 14.297 20.198 6.559 1.00 14.71 200 PHE A CA 1
ATOM 3244 C C . PHE A 1 200 ? 14.962 19.836 5.223 1.00 14.12 200 PHE A C 1
ATOM 3245 O O . PHE A 1 200 ? 14.297 19.749 4.209 1.00 15.22 200 PHE A O 1
ATOM 3262 N N . GLY A 1 201 ? 16.269 19.613 5.231 1.00 14.13 201 GLY A N 1
ATOM 3263 C CA . GLY A 1 201 ? 16.959 19.239 4.010 1.00 13.91 201 GLY A CA 1
ATOM 3264 C C . GLY A 1 201 ? 16.471 17.920 3.456 1.00 12.37 201 GLY A C 1
ATOM 3265 O O . GLY A 1 201 ? 16.615 17.674 2.264 1.00 13.35 201 GLY A O 1
ATOM 3269 N N . ASN A 1 202 ? 15.914 17.056 4.307 1.00 12.37 202 ASN A N 1
ATOM 3270 C CA . ASN A 1 202 ? 15.295 15.817 3.842 1.00 12.15 202 ASN A CA 1
ATOM 3271 C C . ASN A 1 202 ? 14.222 16.098 2.795 1.00 10.79 202 ASN A C 1
ATOM 3272 O O . ASN A 1 202 ? 14.174 15.456 1.740 1.00 10.94 202 ASN A O 1
ATOM 3283 N N . GLU A 1 203 ? 13.379 17.076 3.085 1.00 11.01 203 GLU A N 1
ATOM 3284 C CA A GLU A 1 203 ? 12.254 17.391 2.233 0.61 11.47 203 GLU A CA 1
ATOM 3285 C CA B GLU A 1 203 ? 12.259 17.389 2.211 0.39 11.75 203 GLU A CA 1
ATOM 3286 C C . GLU A 1 203 ? 12.727 18.120 0.964 1.00 10.68 203 GLU A C 1
ATOM 3287 O O . GLU A 1 203 ? 12.165 17.933 -0.107 1.00 11.09 203 GLU A O 1
ATOM 3310 N N . LEU A 1 204 ? 13.766 18.939 1.084 1.00 10.92 204 LEU A N 1
ATOM 3311 C CA . LEU A 1 204 ? 14.331 19.564 -0.102 1.00 11.03 204 LEU A CA 1
ATOM 3312 C C . LEU A 1 204 ? 14.903 18.492 -1.040 1.00 11.28 204 LEU A C 1
ATOM 3313 O O . LEU A 1 204 ? 14.730 18.561 -2.252 1.00 11.47 204 LEU A O 1
ATOM 3329 N N . LYS A 1 205 ? 15.590 17.502 -0.484 1.00 11.24 205 LYS A N 1
ATOM 3330 C CA . LYS A 1 205 ? 16.109 16.402 -1.292 1.00 12.51 205 LYS A CA 1
ATOM 3331 C C . LYS A 1 205 ? 15.004 15.646 -2.017 1.00 11.49 205 LYS A C 1
ATOM 3332 O O . LYS A 1 205 ? 15.142 15.305 -3.192 1.00 12.80 205 LYS A O 1
ATOM 3351 N N . LYS A 1 206 ? 13.912 15.380 -1.308 1.00 10.99 206 LYS A N 1
ATOM 3352 C CA . LYS A 1 206 ? 12.768 14.711 -1.911 1.00 11.37 206 LYS A CA 1
ATOM 3353 C C . LYS A 1 206 ? 12.191 15.564 -3.044 1.00 10.77 206 LYS A C 1
ATOM 3354 O O . LYS A 1 206 ? 11.860 15.043 -4.094 1.00 10.97 206 LYS A O 1
ATOM 3373 N N . PHE A 1 207 ? 12.073 16.868 -2.824 1.00 9.99 207 PHE A N 1
ATOM 3374 C CA . PHE A 1 207 ? 11.555 17.784 -3.837 1.00 10.19 207 PHE A CA 1
ATOM 3375 C C . PHE A 1 207 ? 12.376 17.740 -5.127 1.00 10.96 207 PHE A C 1
ATOM 3376 O O . PHE A 1 207 ? 11.825 17.797 -6.226 1.00 12.10 207 PHE A O 1
ATOM 3393 N N . LEU A 1 208 ? 13.699 17.639 -4.985 1.00 10.86 208 LEU A N 1
ATOM 3394 C CA . LEU A 1 208 ? 14.596 17.584 -6.137 1.00 12.78 208 LEU A CA 1
ATOM 3395 C C . LEU A 1 208 ? 14.716 16.192 -6.763 1.00 12.55 208 LEU A C 1
ATOM 3396 O O . LEU A 1 208 ? 15.381 16.045 -7.776 1.00 13.34 208 LEU A O 1
ATOM 3412 N N . SER A 1 209 ? 14.084 15.182 -6.176 1.00 13.74 209 SER A N 1
ATOM 3413 C CA . SER A 1 209 ? 14.204 13.815 -6.671 1.00 14.95 209 SER A CA 1
ATOM 3414 C C . SER A 1 209 ? 13.348 13.545 -7.916 1.00 15.51 209 SER A C 1
ATOM 3415 O O . SER A 1 209 ? 13.621 12.551 -8.620 1.00 16.63 209 SER A O 1
#

Nearest PDB structures (foldseek):
  5c17-assembly1_A  TM=1.005E+00  e=1.093E-39  Priestia megaterium
  3f2g-assembly2_B  TM=8.161E-01  e=2.613E-14  Escherichia coli
  3fn8-assembly2_B  TM=8.541E-01  e=2.098E-13  Escherichia coli
  3f2f-assembly2_B  TM=8.097E-01  e=1.129E-13  Escherichia coli
  5c0t-assembly1_A  TM=8.093E-01  e=2.628E-13  Escherichia coli

Solvent-accessible surface area: 10283 Å² total; per-residue (Å²): 100,94,120,9,111,123,24,12,100,91,1,67,85,83,13,39,206,63,2,30,55,0,0,98,24,0,0,51,23,0,84,71,38,111,23,4,45,63,67,46,0,47,126,135,36,67,22,89,74,150,46,0,101,55,2,1,146,67,0,19,139,29,62,0,3,40,80,76,106,102,99,95,2,2,0,0,0,1,0,2,44,55,106,49,85,14,82,0,86,6,62,69,95,64,4,26,0,29,6,3,4,6,0,0,13,0,6,29,10,21,121,24,67,1,59,4,67,2,113,3,46,64,61,39,57,71,0,62,0,18,1,102,148,60,153,39,65,86,29,58,34,132,50,8,18,0,5,17,14,93,60,74,18,103,19,52,30,22,38,17,19,13,149,87,12,42,4,0,4,12,58,120,56,0,66,103,19,83,138,107,72,98,180,93,134,29,116,56,12,61,10,126,92,0,15,36,28,0,80,10,0,82,150,2,6,104

Foldseek 3Di:
DVQLLVLLVVLCVVADPCLLVQQVVQAVCLVVLHWADLVNSCVPSVDDSVVSVVRVVVCVVLQQWDADPVGTTADHNFKGSDDDQKWKCWPNDITGGLADLCNQLVCLLVVTWIWIWHAAPQPRDIWIWTADRLHTDDTPVPQKWKWAARDDSRFRDNPTRRVVIHIHRHVVRVVVVCVVVVVDDTDIDGSSVSNCSNVSVNVSSD

InterPro domains:
  IPR004927 Alkylmercury lyase [PF03243] (83-204)
  IPR004927 Alkylmercury lyase [PIRSF001458] (2-209)
  IPR004927 Alkylmercury lyase [PR01699] (36-49)
  IPR004927 Alkylmercury lyase [PR01699] (81-95)
  IPR004927 Alkylmercury lyase [PR01699] (98-107)
  IPR004927 Alkylmercury lyase [PR01699] (123-134)
  IPR004927 Alkylmercury lyase [PR01699] (169-184)
  IPR053717 Mercury resistance MerB lyase [G3DSA:3.30.450.410] (1-209)

Secondary structure (DSSP, 8-state):
-HHHHHHHHHHHHHS-TTHHHHHHHHHHHHHTT--B-HHHHHHHH---HHHHHHHHHHHHHTTSEEE-TT--EEEETTEESS--SEEEEETTEEEEESSHHHHHHHHHHHT--EEEEEE-TTT--EEEEEEETTEEEEEESTT-EEEE----TTS-TTTTGGGG-EEES-HHHHHHHHHHSTT---EEE-HHHHHHHHHHHHHHT-